Protein AF-A0A1G3RQZ7-F1 (afdb_monomer_lite)

Sequence (337 aa):
MSREYHEQSTPARRKIHATDDFSECLPLSSPGLCQACLFYDQDQDYTEAMISDYLFCDWDEAPALMDFERPYLEAIQRCAVLHEAITGYGPDGANNPKTWPLALELFATVPAIINVTLNYHICIGLGMPLHPTEYFEVAPGSLPLHAYPPEMTENAFSLYKMAIELAVSAYAMKPDFPSRARKFTATLPSSLGAFIYTSKADKYTWRGSEPAKVKSLADSVLRRGRPEIAVGLAHGSIMAGLLLACMMDCRLWFLRFSMFKRKDVRPVITPMDETMLRSFGQGEGILVFDEDSASGTTLSLMAETIGAIAPKARTGSVIRHASSCFKPDHVGRIWWD

Foldseek 3Di:
DDDDDDDDDDDDDDDDDDDDDDDDDDDDDDDDDPPPPDDPDDDPCPVFDFLLLQADDDLQFFDPLLFDKDFLLVLLLLLLVLLCVQCVVPPCSSVDPVNHVSSSNNLSSLLSLQPLLLQQLLCQLQQHDDDQEDRAFDDPPDHRPHNDDPVSNVLSVVLNQLSLVLSLCSRSSPPCSSVSSVVSSVSDDPSSRRRMDGGDGDSLLSNLLNLQLLLLQLVLVVVVNQAQEEEEEPDSCSSSQSSNCSNSVHHYHYWYDDCPPRVHPATRAGPVNLVVLCVCPLALRYEYEYSEQEQVVRQVRHLVVSCVSRVNHFYEYSEYEPNHPDDGSTYSDYDDD

pLDDT: mean 85.06, std 21.92, range [27.88, 98.81]

Structure (mmCIF, N/CA/C/O backbone):
data_AF-A0A1G3RQZ7-F1
#
_entry.id   AF-A0A1G3RQZ7-F1
#
loop_
_atom_site.group_PDB
_atom_site.id
_atom_site.type_symbol
_atom_site.label_atom_id
_atom_site.label_alt_id
_atom_site.label_comp_id
_atom_site.label_asym_id
_atom_site.label_entity_id
_atom_site.label_seq_id
_atom_site.pdbx_PDB_ins_code
_atom_site.Cartn_x
_atom_site.Cartn_y
_atom_site.Cartn_z
_atom_site.occupancy
_atom_site.B_iso_or_equiv
_atom_site.auth_seq_id
_atom_site.auth_comp_id
_atom_site.auth_asym_id
_atom_site.auth_atom_id
_atom_site.pdbx_PDB_model_num
ATOM 1 N N . MET A 1 1 ? -18.485 -10.460 -65.866 1.00 39.03 1 MET A N 1
ATOM 2 C CA . MET A 1 1 ? -17.470 -11.530 -65.755 1.00 39.03 1 MET A CA 1
ATOM 3 C C . MET A 1 1 ? -17.079 -11.580 -64.282 1.00 39.03 1 MET A C 1
ATOM 5 O O . MET A 1 1 ? -16.472 -10.630 -63.822 1.00 39.03 1 MET A O 1
ATOM 9 N N . SER A 1 2 ? -17.829 -12.326 -63.462 1.00 32.06 2 SER A N 1
ATOM 10 C CA . SER A 1 2 ? -17.538 -13.717 -63.028 1.00 32.06 2 SER A CA 1
ATOM 11 C C . SER A 1 2 ? -16.421 -13.731 -61.966 1.00 32.06 2 SER A C 1
ATOM 13 O O . SER A 1 2 ? -15.302 -13.394 -62.323 1.00 32.06 2 SER A O 1
ATOM 15 N N . ARG A 1 3 ? -16.784 -13.789 -60.663 1.00 34.06 3 ARG A N 1
ATOM 16 C CA . ARG A 1 3 ? -16.572 -14.897 -59.672 1.00 34.06 3 ARG A CA 1
ATOM 17 C C . ARG A 1 3 ? -15.077 -15.207 -59.438 1.00 34.06 3 ARG A C 1
ATOM 19 O O . ARG A 1 3 ? -14.359 -15.331 -60.410 1.00 34.06 3 ARG A O 1
ATOM 26 N N . GLU A 1 4 ? -14.529 -15.247 -58.219 1.00 36.56 4 GLU A N 1
ATOM 27 C CA . GLU A 1 4 ? -14.726 -16.183 -57.077 1.00 36.56 4 GLU A CA 1
ATOM 28 C C . GLU A 1 4 ? -14.152 -15.511 -55.791 1.00 36.56 4 GLU A C 1
ATOM 30 O O . GLU A 1 4 ? -13.207 -14.738 -55.900 1.00 36.56 4 GLU A O 1
ATOM 35 N N . TYR A 1 5 ? -14.752 -15.508 -54.588 1.00 33.97 5 TYR A N 1
ATOM 36 C CA . TYR A 1 5 ? -14.977 -16.557 -53.565 1.00 33.97 5 TYR A CA 1
ATOM 37 C C . TYR A 1 5 ? -13.748 -17.389 -53.128 1.00 33.97 5 TYR A C 1
ATOM 39 O O . TYR A 1 5 ? -13.357 -18.308 -53.828 1.00 33.97 5 TYR A O 1
ATOM 47 N N . HIS A 1 6 ? -13.241 -17.121 -51.914 1.00 36.12 6 HIS A N 1
ATOM 48 C CA . HIS A 1 6 ? -12.749 -18.109 -50.929 1.00 36.12 6 HIS A CA 1
ATOM 49 C C . HIS A 1 6 ? -12.664 -17.413 -49.554 1.00 36.12 6 HIS A C 1
ATOM 51 O O . HIS A 1 6 ? -11.990 -16.398 -49.419 1.00 36.12 6 HIS A O 1
ATOM 57 N N . GLU A 1 7 ? -13.586 -17.649 -48.620 1.00 33.75 7 GLU A N 1
ATOM 58 C CA . GLU A 1 7 ? -13.732 -18.763 -47.658 1.00 33.75 7 GLU A CA 1
ATOM 59 C C . GLU A 1 7 ? -12.754 -18.757 -46.471 1.00 33.75 7 GLU A C 1
ATOM 61 O O . GLU A 1 7 ? -11.536 -18.709 -46.601 1.00 33.75 7 GLU A O 1
ATOM 66 N N . GLN A 1 8 ? -13.383 -18.770 -45.294 1.00 33.97 8 GLN A N 1
ATOM 67 C CA . GLN A 1 8 ? -12.847 -18.689 -43.943 1.00 33.97 8 GLN A CA 1
ATOM 68 C C . GLN A 1 8 ? -12.343 -20.061 -43.471 1.00 33.97 8 GLN A C 1
ATOM 70 O O . GLN A 1 8 ? -12.951 -21.080 -43.787 1.00 33.97 8 GLN A O 1
ATOM 75 N N . SER A 1 9 ? -11.329 -20.092 -42.601 1.00 32.78 9 SER A N 1
ATOM 76 C CA . SER A 1 9 ? -11.016 -21.277 -41.792 1.00 32.78 9 SER A CA 1
ATOM 77 C C . SER A 1 9 ? -10.811 -20.900 -40.324 1.00 32.78 9 SER A C 1
ATOM 79 O O . SER A 1 9 ? -9.832 -20.252 -39.956 1.00 32.78 9 SER A O 1
ATOM 81 N N . THR A 1 10 ? -11.759 -21.316 -39.488 1.00 33.19 10 THR A N 1
ATOM 82 C CA . THR A 1 10 ? -11.724 -21.281 -38.019 1.00 33.19 10 THR A CA 1
ATOM 83 C C . THR A 1 10 ? -10.984 -22.523 -37.493 1.00 33.19 10 THR A C 1
ATOM 85 O O . THR A 1 10 ? -11.215 -23.607 -38.033 1.00 33.19 10 THR A O 1
ATOM 88 N N . PRO A 1 11 ? -10.155 -22.456 -36.431 1.00 34.25 11 PRO A N 1
ATOM 89 C CA . PRO A 1 11 ? -9.569 -23.657 -35.844 1.00 34.25 11 PRO A CA 1
ATOM 90 C C . PRO A 1 11 ? -10.552 -24.357 -34.895 1.00 34.25 11 PRO A C 1
ATOM 92 O O . PRO A 1 11 ? -11.195 -23.738 -34.046 1.00 34.25 11 PRO A O 1
ATOM 95 N N . ALA A 1 12 ? -10.646 -25.675 -35.055 1.00 33.09 12 ALA A N 1
ATOM 96 C CA . ALA A 1 12 ? -11.549 -26.571 -34.351 1.00 33.09 12 ALA A CA 1
ATOM 97 C C . ALA A 1 12 ? -11.188 -26.774 -32.865 1.00 33.09 12 ALA A C 1
ATOM 99 O O . ALA A 1 12 ? -10.040 -27.038 -32.508 1.00 33.09 12 ALA A O 1
ATOM 100 N N . ARG A 1 13 ? -12.220 -26.749 -32.009 1.00 32.41 13 ARG A N 1
ATOM 101 C CA . ARG A 1 13 ? -12.192 -27.228 -30.618 1.00 32.41 13 ARG A CA 1
ATOM 102 C C . ARG A 1 13 ? -11.997 -28.750 -30.589 1.00 32.41 13 ARG A C 1
ATOM 104 O O . ARG A 1 13 ? -12.845 -29.485 -31.095 1.00 32.41 13 ARG A O 1
ATOM 111 N N . ARG A 1 14 ? -10.930 -29.230 -29.942 1.00 31.14 14 ARG A N 1
ATOM 112 C CA . ARG A 1 14 ? -10.774 -30.647 -29.574 1.00 31.14 14 ARG A CA 1
ATOM 113 C C . ARG A 1 14 ? -11.704 -30.987 -28.406 1.00 31.14 14 ARG A C 1
ATOM 115 O O . ARG A 1 14 ? -11.616 -30.380 -27.344 1.00 31.14 14 ARG A O 1
ATOM 122 N N . LYS A 1 15 ? -12.579 -31.971 -28.619 1.00 31.70 15 LYS A N 1
ATOM 123 C CA . LYS A 1 15 ? -13.295 -32.703 -27.567 1.00 31.70 15 LYS A CA 1
ATOM 124 C C . LYS A 1 15 ? -12.345 -33.763 -27.004 1.00 31.70 15 LYS A C 1
ATOM 126 O O . LYS A 1 15 ? -11.838 -34.573 -27.775 1.00 31.70 15 LYS A O 1
ATOM 131 N N . ILE A 1 16 ? -12.115 -33.755 -25.695 1.00 33.59 16 ILE A N 1
ATOM 132 C CA . ILE A 1 16 ? -11.466 -34.861 -24.985 1.00 33.59 16 ILE A CA 1
ATOM 133 C C . ILE A 1 16 ? -12.591 -35.736 -24.431 1.00 33.59 16 ILE A C 1
ATOM 135 O O . ILE A 1 16 ? -13.464 -35.252 -23.712 1.00 33.59 16 ILE A O 1
ATOM 139 N N . HIS A 1 17 ? -12.603 -36.998 -24.851 1.00 30.48 17 HIS A N 1
ATOM 140 C CA . HIS A 1 17 ? -13.493 -38.027 -24.332 1.00 30.48 17 HIS A CA 1
ATOM 141 C C . HIS A 1 17 ? -12.949 -38.539 -22.998 1.00 30.48 17 HIS A C 1
ATOM 143 O O . HIS A 1 17 ? -11.783 -38.915 -22.912 1.00 30.48 17 HIS A O 1
ATOM 149 N N . ALA A 1 18 ? -13.813 -38.556 -21.985 1.00 33.03 18 ALA A N 1
ATOM 150 C CA . ALA A 1 18 ? -13.635 -39.348 -20.781 1.00 33.03 18 ALA A CA 1
ATOM 151 C C . ALA A 1 18 ? -13.885 -40.823 -21.123 1.00 33.03 18 ALA A C 1
ATOM 153 O O . ALA A 1 18 ? -14.897 -41.150 -21.747 1.00 33.03 18 ALA A O 1
ATOM 154 N N . THR A 1 19 ? -12.973 -41.693 -20.709 1.00 33.31 19 THR A N 1
ATOM 155 C CA . THR A 1 19 ? -13.215 -43.131 -20.597 1.00 33.31 19 THR A CA 1
ATOM 156 C C . THR A 1 19 ? -12.774 -43.553 -19.208 1.00 33.31 19 THR A C 1
ATOM 158 O O . THR A 1 19 ? -11.581 -43.534 -18.903 1.00 33.31 19 THR A O 1
ATOM 161 N N . ASP A 1 20 ? -13.767 -43.875 -18.385 1.00 31.30 20 ASP A N 1
ATOM 162 C CA . ASP A 1 20 ? -13.623 -44.691 -17.190 1.00 31.30 20 ASP A CA 1
ATOM 163 C C . ASP A 1 20 ? -13.196 -46.103 -17.606 1.00 31.30 20 ASP A C 1
ATOM 165 O O . ASP A 1 20 ? -13.777 -46.667 -18.533 1.00 31.30 20 ASP A O 1
ATOM 169 N N . ASP A 1 21 ? -12.230 -46.681 -16.896 1.00 32.78 21 ASP A N 1
ATOM 170 C CA . ASP A 1 21 ? -12.127 -48.133 -16.772 1.00 32.78 21 ASP A CA 1
ATOM 171 C C . ASP A 1 21 ? -11.639 -48.480 -15.359 1.00 32.78 21 ASP A C 1
ATOM 173 O O . ASP A 1 21 ? -10.557 -48.085 -14.918 1.00 32.78 21 ASP A O 1
ATOM 177 N N . PHE A 1 22 ? -12.513 -49.167 -14.627 1.00 34.88 22 PHE A N 1
ATOM 178 C CA . PHE A 1 22 ? -12.372 -49.620 -13.247 1.00 34.88 22 PHE A CA 1
ATOM 179 C C . PHE A 1 22 ? -12.333 -51.153 -13.266 1.00 34.88 22 PHE A C 1
ATOM 181 O O . PHE A 1 22 ? -13.374 -51.773 -13.462 1.00 34.88 22 PHE A O 1
ATOM 188 N N . SER A 1 23 ? -11.164 -51.755 -13.035 1.00 30.81 23 SER A N 1
ATOM 189 C CA . SER A 1 23 ? -10.934 -53.153 -12.596 1.00 30.81 23 SER A CA 1
ATOM 190 C C . SER A 1 23 ? -9.411 -53.390 -12.664 1.00 30.81 23 SER A C 1
ATOM 192 O O . SER A 1 23 ? -8.813 -53.001 -13.655 1.00 30.81 23 SER A O 1
ATOM 194 N N . GLU A 1 24 ? -8.658 -53.930 -11.703 1.00 33.38 24 GLU A N 1
ATOM 195 C CA . GLU A 1 24 ? -8.886 -55.035 -10.771 1.00 33.38 24 GLU A CA 1
ATOM 196 C C . GLU A 1 24 ? -7.993 -54.903 -9.512 1.00 33.38 24 GLU A C 1
ATOM 198 O O . GLU A 1 24 ? -7.008 -54.167 -9.471 1.00 33.38 24 GLU A O 1
ATOM 203 N N . CYS A 1 25 ? -8.375 -55.646 -8.473 1.00 30.34 25 CYS A N 1
ATOM 204 C CA . CYS A 1 25 ? -7.803 -55.729 -7.129 1.00 30.34 25 CYS A CA 1
ATOM 205 C C . CYS A 1 25 ? -6.387 -56.339 -7.049 1.00 30.34 25 CYS A C 1
ATOM 207 O O . CYS A 1 25 ? -6.046 -57.188 -7.860 1.00 30.34 25 CYS A O 1
ATOM 209 N N . LEU A 1 26 ? -5.643 -56.049 -5.967 1.00 31.72 26 LEU A N 1
ATOM 210 C CA . LEU A 1 26 ? -5.236 -57.032 -4.935 1.00 31.72 26 LEU A CA 1
ATOM 211 C C . LEU A 1 26 ? -4.602 -56.324 -3.703 1.00 31.72 26 LEU A C 1
ATOM 213 O O . LEU A 1 26 ? -4.039 -55.240 -3.853 1.00 31.72 26 LEU A O 1
ATOM 217 N N . PRO A 1 27 ? -4.691 -56.899 -2.481 1.00 42.44 27 PRO A N 1
ATOM 218 C CA . PRO A 1 27 ? -4.338 -56.230 -1.228 1.00 42.44 27 PRO A CA 1
ATOM 219 C C . PRO A 1 27 ? -2.980 -56.687 -0.672 1.00 42.44 27 PRO A C 1
ATOM 221 O O . PRO A 1 27 ? -2.691 -57.881 -0.654 1.00 42.44 27 PRO A O 1
ATOM 224 N N . LEU A 1 28 ? -2.190 -55.769 -0.104 1.00 33.06 28 LEU A N 1
ATOM 225 C CA . LEU A 1 28 ? -1.103 -56.125 0.812 1.00 33.06 28 LEU A CA 1
ATOM 226 C C . LEU A 1 28 ? -1.036 -55.169 2.007 1.00 33.06 28 LEU A C 1
ATOM 228 O O . LEU A 1 28 ? -0.941 -53.952 1.897 1.00 33.06 28 LEU A O 1
ATOM 232 N N . SER A 1 29 ? -1.110 -55.804 3.165 1.00 34.19 29 SER A N 1
ATOM 233 C CA . SER A 1 29 ? -1.020 -55.311 4.530 1.00 34.19 29 SER A CA 1
ATOM 234 C C . SER A 1 29 ? 0.397 -54.884 4.930 1.00 34.19 29 SER A C 1
ATOM 236 O O . SER A 1 29 ? 1.309 -55.705 4.833 1.00 34.19 29 SER A O 1
ATOM 238 N N . SER A 1 30 ? 0.565 -53.677 5.489 1.00 31.91 30 SER A N 1
ATOM 239 C CA . SER A 1 30 ? 1.260 -53.396 6.771 1.00 31.91 30 SER A CA 1
ATOM 240 C C . SER A 1 30 ? 1.376 -51.882 7.050 1.00 31.91 30 SER A C 1
ATOM 242 O O . SER A 1 30 ? 1.366 -51.094 6.106 1.00 31.91 30 SER A O 1
ATOM 244 N N . PRO A 1 31 ? 1.448 -51.455 8.329 1.00 40.38 31 PRO A N 1
ATOM 245 C CA . PRO A 1 31 ? 1.209 -50.077 8.748 1.00 40.38 31 PRO A CA 1
ATOM 246 C C . PRO A 1 31 ? 2.502 -49.275 8.948 1.00 40.38 31 PRO A C 1
ATOM 248 O O . PRO A 1 31 ? 3.487 -49.785 9.474 1.00 40.38 31 PRO A O 1
ATOM 251 N N . GLY A 1 32 ? 2.441 -47.979 8.641 1.00 35.69 32 GLY A N 1
ATOM 252 C CA . GLY A 1 32 ? 3.412 -46.998 9.126 1.00 35.69 32 GLY A CA 1
ATOM 253 C C . GLY A 1 32 ? 4.294 -46.400 8.040 1.00 35.69 32 GLY A C 1
ATOM 254 O O . GLY A 1 32 ? 5.391 -46.880 7.799 1.00 35.69 32 GLY A O 1
ATOM 255 N N . LEU A 1 33 ? 3.812 -45.308 7.447 1.00 29.42 33 LEU A N 1
ATOM 256 C CA . LEU A 1 33 ? 4.579 -44.118 7.068 1.00 29.42 33 LEU A CA 1
ATOM 257 C C . LEU A 1 33 ? 3.566 -43.103 6.530 1.00 29.42 33 LEU A C 1
ATOM 259 O O . LEU A 1 33 ? 2.896 -43.336 5.529 1.00 29.42 33 LEU A O 1
ATOM 263 N N . CYS A 1 34 ? 3.389 -42.006 7.266 1.00 27.88 34 CYS A N 1
ATOM 264 C CA . CYS A 1 34 ? 2.508 -40.910 6.889 1.00 27.88 34 CYS A CA 1
ATOM 265 C C . CYS A 1 34 ? 3.091 -40.230 5.644 1.00 27.88 34 CYS A C 1
ATOM 267 O O . CYS A 1 34 ? 3.983 -39.390 5.736 1.00 27.88 34 CYS A O 1
ATOM 269 N N . GLN A 1 35 ? 2.607 -40.637 4.476 1.00 28.64 35 GLN A N 1
ATOM 270 C CA . GLN A 1 35 ? 2.949 -40.084 3.171 1.00 28.64 35 GLN A CA 1
ATOM 271 C C . GLN A 1 35 ? 2.135 -38.798 2.928 1.00 28.64 35 GLN A C 1
ATOM 273 O O . GLN A 1 35 ? 1.376 -38.689 1.975 1.00 28.64 35 GLN A O 1
ATOM 278 N N . ALA A 1 36 ? 2.253 -37.841 3.857 1.00 29.88 36 ALA A N 1
ATOM 279 C CA . ALA A 1 36 ? 1.639 -36.508 3.789 1.00 29.88 36 ALA A CA 1
ATOM 280 C C . ALA A 1 36 ? 2.661 -35.402 3.455 1.00 29.88 36 ALA A C 1
ATOM 282 O O . ALA A 1 36 ? 2.389 -34.216 3.619 1.00 29.88 36 ALA A O 1
ATOM 283 N N . CYS A 1 37 ? 3.836 -35.789 2.965 1.00 30.97 37 CYS A N 1
ATOM 284 C CA . CYS A 1 37 ? 4.807 -34.899 2.349 1.00 30.97 37 CYS A CA 1
ATOM 285 C C . CYS A 1 37 ? 5.069 -35.445 0.949 1.00 30.97 37 CYS A C 1
ATOM 287 O O . CYS A 1 37 ? 5.317 -36.642 0.832 1.00 30.97 37 CYS A O 1
ATOM 289 N N . LEU A 1 38 ? 5.073 -34.563 -0.056 1.00 29.11 38 LEU A N 1
ATOM 290 C CA . LEU A 1 38 ? 5.156 -34.826 -1.504 1.00 29.11 38 LEU A CA 1
ATOM 291 C C . LEU A 1 38 ? 3.777 -34.948 -2.159 1.00 29.11 38 LEU A C 1
ATOM 293 O O . LEU A 1 38 ? 3.287 -36.048 -2.332 1.00 29.11 38 LEU A O 1
ATOM 297 N N . PHE A 1 39 ? 3.159 -33.796 -2.439 1.00 29.75 39 PHE A N 1
ATOM 298 C CA . PHE A 1 39 ? 2.352 -33.443 -3.624 1.00 29.75 39 PHE A CA 1
ATOM 299 C C . PHE A 1 39 ? 1.673 -32.097 -3.316 1.00 29.75 39 PHE A C 1
ATOM 301 O O . PHE A 1 39 ? 0.503 -32.022 -2.961 1.00 29.75 39 PHE A O 1
ATOM 308 N N . TYR A 1 40 ? 2.454 -31.021 -3.386 1.00 29.55 40 TYR A N 1
ATOM 309 C CA . TYR A 1 40 ? 1.930 -29.688 -3.683 1.00 29.55 40 TYR A CA 1
ATOM 310 C C . TYR A 1 40 ? 2.674 -29.252 -4.939 1.00 29.55 40 TYR A C 1
ATOM 312 O O . TYR A 1 40 ? 3.631 -28.483 -4.885 1.00 29.55 40 TYR A O 1
ATOM 320 N N . ASP A 1 41 ? 2.312 -29.910 -6.037 1.00 33.84 41 ASP A N 1
ATOM 321 C CA . ASP A 1 41 ? 2.660 -29.448 -7.368 1.00 33.84 41 ASP A CA 1
ATOM 322 C C . ASP A 1 41 ? 1.571 -28.483 -7.848 1.00 33.84 41 ASP A C 1
ATOM 324 O O . ASP A 1 41 ? 0.458 -28.449 -7.317 1.00 33.84 41 ASP A O 1
ATOM 328 N N . GLN A 1 42 ? 2.008 -27.643 -8.764 1.00 44.41 42 GLN A N 1
ATOM 329 C CA . GLN A 1 42 ? 1.519 -26.345 -9.188 1.00 44.41 42 GLN A CA 1
ATOM 330 C C . GLN A 1 42 ? 0.092 -26.347 -9.766 1.00 44.41 42 GLN A C 1
ATOM 332 O O . GLN A 1 42 ? -0.473 -27.397 -10.045 1.00 44.41 42 GLN A O 1
ATOM 337 N N . ASP A 1 43 ? -0.452 -25.130 -9.911 1.00 36.34 43 ASP A N 1
ATOM 338 C CA . ASP A 1 43 ? -1.619 -24.740 -10.732 1.00 36.34 43 ASP A CA 1
ATOM 339 C C . ASP A 1 43 ? -2.783 -24.127 -9.939 1.00 36.34 43 ASP A C 1
ATOM 341 O O . ASP A 1 43 ? -3.921 -24.595 -9.920 1.00 36.34 43 ASP A O 1
ATOM 345 N N . GLN A 1 44 ? -2.517 -22.971 -9.329 1.00 40.03 44 GLN A N 1
ATOM 346 C CA . GLN A 1 44 ? -3.434 -21.862 -9.573 1.00 40.03 44 GLN A CA 1
ATOM 347 C C . GLN A 1 44 ? -2.812 -21.033 -10.688 1.00 40.03 44 GLN A C 1
ATOM 349 O O . GLN A 1 44 ? -1.862 -20.290 -10.450 1.00 40.03 44 GLN A O 1
ATOM 354 N N . ASP A 1 45 ? -3.328 -21.228 -11.899 1.00 35.91 45 ASP A N 1
ATOM 355 C CA . ASP A 1 45 ? -3.053 -20.416 -13.078 1.00 35.91 45 ASP A CA 1
ATOM 356 C C . ASP A 1 45 ? -3.414 -18.947 -12.785 1.00 35.91 45 ASP A C 1
ATOM 358 O O . ASP A 1 45 ? -4.522 -18.481 -13.059 1.00 35.91 45 ASP A O 1
ATOM 362 N N . TYR A 1 46 ? -2.476 -18.186 -12.222 1.00 47.16 46 TYR A N 1
ATOM 363 C CA . TYR A 1 46 ? -2.467 -16.738 -12.3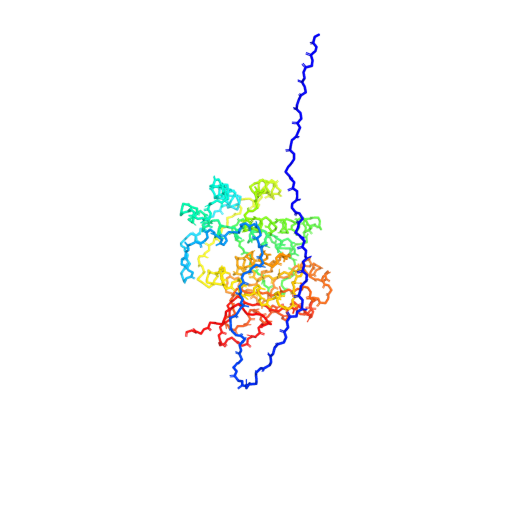95 1.00 47.16 46 TYR A CA 1
ATOM 364 C C . TYR A 1 46 ? -2.047 -16.506 -13.848 1.00 47.16 46 TYR A C 1
ATOM 366 O O . TYR A 1 46 ? -0.871 -16.358 -14.153 1.00 47.16 46 TYR A O 1
ATOM 374 N N . THR A 1 47 ? -2.999 -16.561 -14.784 1.00 50.16 47 THR A N 1
ATOM 375 C CA . THR A 1 47 ? -2.718 -16.479 -16.233 1.00 50.16 47 THR A CA 1
ATOM 376 C C . THR A 1 47 ? -2.176 -15.120 -16.689 1.00 50.16 47 THR A C 1
ATOM 378 O O . THR A 1 47 ? -1.929 -14.922 -17.876 1.00 50.16 47 THR A O 1
ATOM 381 N N . GLU A 1 48 ? -2.019 -14.159 -15.781 1.00 67.62 48 GLU A N 1
ATOM 382 C CA . GLU A 1 48 ? -1.496 -12.833 -16.077 1.00 67.62 48 GLU A CA 1
ATOM 383 C C . GLU A 1 48 ? -0.210 -12.590 -15.291 1.00 67.62 48 GLU A C 1
ATOM 385 O O . GLU A 1 48 ? -0.169 -12.788 -14.078 1.00 67.62 48 GLU A O 1
ATOM 390 N N . ALA A 1 49 ? 0.829 -12.145 -16.002 1.00 79.19 49 ALA A N 1
ATOM 391 C CA . ALA A 1 49 ? 2.105 -11.791 -15.401 1.00 79.19 49 ALA A CA 1
ATOM 392 C C . ALA A 1 49 ? 1.915 -10.704 -14.333 1.00 79.19 49 ALA A C 1
ATOM 394 O O . ALA A 1 49 ? 1.203 -9.724 -14.547 1.00 79.19 49 ALA A O 1
ATOM 395 N N . MET A 1 50 ? 2.596 -10.849 -13.204 1.00 92.88 50 MET A N 1
ATOM 396 C CA . MET A 1 50 ? 2.620 -9.878 -12.116 1.00 92.88 50 MET A CA 1
ATOM 397 C C . MET A 1 50 ? 4.006 -9.257 -11.990 1.00 92.88 50 MET A C 1
ATOM 399 O O . MET A 1 50 ? 5.000 -9.815 -12.446 1.00 92.88 50 MET A O 1
ATOM 403 N N . ILE A 1 51 ? 4.110 -8.112 -11.311 1.00 95.88 51 ILE A N 1
ATOM 404 C CA . ILE A 1 51 ? 5.397 -7.446 -11.082 1.00 95.88 51 ILE A CA 1
ATOM 405 C C . ILE A 1 51 ? 6.406 -8.378 -10.398 1.00 95.88 51 ILE A C 1
ATOM 407 O O . ILE A 1 51 ? 7.593 -8.296 -10.694 1.00 95.88 51 ILE A O 1
ATOM 411 N N . SER A 1 52 ? 5.940 -9.307 -9.552 1.00 95.06 52 SER A N 1
ATOM 412 C CA . SER A 1 52 ? 6.774 -10.318 -8.891 1.00 95.06 52 SER A CA 1
ATOM 413 C C . SER A 1 52 ? 7.579 -11.179 -9.859 1.00 95.06 52 SER A C 1
ATOM 415 O O . SER A 1 52 ? 8.682 -11.582 -9.506 1.00 95.06 52 SER A O 1
ATOM 417 N N . ASP A 1 53 ? 7.079 -11.405 -11.074 1.00 94.50 53 ASP A N 1
ATOM 418 C CA . ASP A 1 53 ? 7.751 -12.225 -12.090 1.00 94.50 53 ASP A CA 1
ATOM 419 C C . ASP A 1 53 ? 8.963 -11.504 -12.701 1.00 94.50 53 ASP A C 1
ATOM 421 O O . ASP A 1 53 ? 9.819 -12.124 -13.326 1.00 94.50 53 ASP A O 1
ATOM 425 N N . TYR A 1 54 ? 9.055 -10.186 -12.502 1.00 95.75 54 TYR A N 1
ATOM 426 C CA . TYR A 1 54 ? 10.128 -9.329 -13.003 1.00 95.75 54 TYR A CA 1
ATOM 427 C C . TYR A 1 54 ? 11.118 -8.916 -11.899 1.00 95.75 54 TYR A C 1
ATOM 429 O O . TYR A 1 54 ? 12.089 -8.210 -12.183 1.00 95.75 54 TYR A O 1
ATOM 437 N N . LEU A 1 55 ? 10.881 -9.305 -10.640 1.00 95.38 55 LEU A N 1
ATOM 438 C CA . LEU A 1 55 ? 11.695 -8.888 -9.497 1.00 95.38 55 LEU A CA 1
ATOM 439 C C . LEU A 1 55 ? 12.821 -9.883 -9.216 1.00 95.38 55 LEU A C 1
ATOM 441 O O . LEU A 1 55 ? 12.611 -10.958 -8.660 1.00 95.38 55 LEU A O 1
ATOM 445 N N . PHE A 1 56 ? 14.042 -9.458 -9.529 1.00 92.56 56 PHE A N 1
ATOM 446 C CA . PHE A 1 56 ? 15.274 -10.183 -9.231 1.00 92.56 56 PHE A CA 1
ATOM 447 C C . PHE A 1 56 ? 16.196 -9.269 -8.424 1.00 92.56 56 PHE A C 1
ATOM 449 O O . PHE A 1 56 ? 16.952 -8.467 -8.976 1.00 92.56 56 PHE A O 1
ATOM 456 N N . CYS A 1 57 ? 16.085 -9.345 -7.101 1.00 93.38 57 CYS A N 1
ATOM 457 C CA . CYS A 1 57 ? 16.789 -8.471 -6.169 1.00 93.38 57 CYS A CA 1
ATOM 458 C C . CYS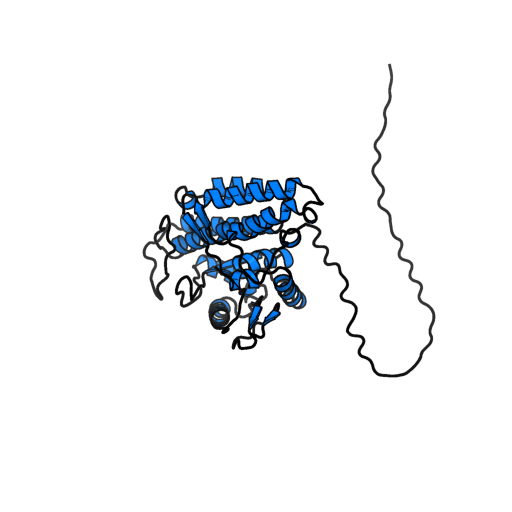 A 1 57 ? 17.042 -9.163 -4.827 1.00 93.38 57 CYS A C 1
ATOM 460 O O . CYS A 1 57 ? 16.421 -10.177 -4.507 1.00 93.38 57 CYS A O 1
ATOM 462 N N . ASP A 1 58 ? 17.947 -8.582 -4.043 1.00 93.62 58 ASP A N 1
ATOM 463 C CA . ASP A 1 58 ? 18.125 -8.938 -2.640 1.00 93.62 58 ASP A CA 1
ATOM 464 C C . ASP A 1 58 ? 16.973 -8.361 -1.801 1.00 93.62 58 ASP A C 1
ATOM 466 O O . ASP A 1 58 ? 16.619 -7.188 -1.935 1.00 93.62 58 ASP A O 1
ATOM 470 N N . TRP A 1 59 ? 16.386 -9.196 -0.946 1.00 95.75 59 TRP A N 1
ATOM 471 C CA . TRP A 1 59 ? 15.299 -8.829 -0.038 1.00 95.75 59 TRP A CA 1
ATOM 472 C C . TRP A 1 59 ? 15.788 -8.532 1.381 1.00 95.75 59 TRP A C 1
ATOM 474 O O . TRP A 1 59 ? 14.995 -8.087 2.210 1.00 95.75 59 TRP A O 1
ATOM 484 N N . ASP A 1 60 ? 17.075 -8.744 1.675 1.00 92.50 60 ASP A N 1
ATOM 485 C CA . ASP A 1 60 ? 17.638 -8.502 2.999 1.00 92.50 60 ASP A CA 1
ATOM 486 C C . ASP A 1 60 ? 17.954 -7.028 3.258 1.00 92.50 60 ASP A C 1
ATOM 488 O O . ASP A 1 60 ? 17.757 -6.581 4.394 1.00 92.50 60 ASP A O 1
ATOM 492 N N . GLU A 1 61 ? 18.379 -6.270 2.246 1.00 94.19 61 GLU A N 1
ATOM 493 C CA . GLU A 1 61 ? 18.640 -4.831 2.342 1.00 94.19 61 GLU A CA 1
ATOM 494 C C . GLU A 1 61 ? 17.753 -4.028 1.388 1.00 94.19 61 GLU A C 1
ATOM 496 O O . GLU A 1 61 ? 17.605 -4.362 0.212 1.00 94.19 61 GLU A O 1
ATOM 501 N N . ALA A 1 62 ? 17.173 -2.938 1.897 1.00 95.00 62 ALA A N 1
ATOM 502 C CA . ALA A 1 62 ? 16.359 -2.038 1.089 1.00 95.00 62 ALA A CA 1
ATOM 503 C C . ALA A 1 62 ? 17.229 -1.339 0.025 1.00 95.00 62 ALA A C 1
ATOM 505 O O . ALA A 1 62 ? 18.272 -0.771 0.368 1.00 95.00 62 ALA A O 1
ATOM 506 N N . PRO A 1 63 ? 16.828 -1.336 -1.259 1.00 95.62 63 PRO A N 1
ATOM 507 C CA . PRO A 1 63 ? 17.621 -0.722 -2.311 1.00 95.62 63 PRO A CA 1
ATOM 508 C C . PRO A 1 63 ? 17.543 0.809 -2.229 1.00 95.62 63 PRO A C 1
ATOM 510 O O . PRO A 1 63 ? 16.504 1.379 -1.894 1.00 95.62 63 PRO A O 1
ATOM 513 N N . ALA A 1 64 ? 18.622 1.490 -2.626 1.00 95.06 64 ALA A N 1
ATOM 514 C CA . ALA A 1 64 ? 18.726 2.954 -2.563 1.00 95.06 64 ALA A CA 1
ATOM 515 C C . ALA A 1 64 ? 17.625 3.695 -3.345 1.00 95.06 64 ALA A C 1
ATOM 517 O O . ALA A 1 64 ? 17.280 4.820 -3.012 1.00 95.06 64 ALA A O 1
ATOM 518 N N . LEU A 1 65 ? 17.030 3.063 -4.359 1.00 95.12 65 LEU A N 1
ATOM 519 C CA . LEU A 1 65 ? 15.902 3.623 -5.114 1.00 95.12 65 LEU A CA 1
ATOM 520 C C . LEU A 1 65 ? 14.611 3.783 -4.297 1.00 95.12 65 LEU A C 1
ATOM 522 O O . LEU A 1 65 ? 13.692 4.446 -4.766 1.00 95.12 65 LEU A O 1
ATOM 526 N N . MET A 1 66 ? 14.518 3.200 -3.093 1.00 95.50 66 MET A N 1
ATOM 527 C CA . MET A 1 66 ? 13.425 3.495 -2.160 1.00 95.50 66 MET A CA 1
ATOM 528 C C . MET A 1 66 ? 13.574 4.880 -1.521 1.00 95.50 66 MET A C 1
ATOM 530 O O . MET A 1 66 ? 12.580 5.429 -1.046 1.00 95.50 66 MET A O 1
ATOM 534 N N . ASP A 1 67 ? 14.781 5.449 -1.507 1.00 96.19 67 ASP A N 1
ATOM 535 C CA . ASP A 1 67 ? 15.041 6.818 -1.073 1.00 96.19 67 ASP A CA 1
ATOM 536 C C . ASP A 1 67 ? 14.907 7.765 -2.264 1.00 96.19 67 ASP A C 1
ATOM 538 O O . ASP A 1 67 ? 15.800 7.883 -3.104 1.00 96.19 67 ASP A O 1
ATOM 542 N N . PHE A 1 68 ? 13.788 8.480 -2.337 1.00 96.19 68 PHE A N 1
ATOM 543 C CA . PHE A 1 68 ? 13.603 9.505 -3.356 1.00 96.19 68 PHE A CA 1
ATOM 544 C C . PHE A 1 68 ? 12.644 10.590 -2.897 1.00 96.19 68 PHE A C 1
ATOM 546 O O . PHE A 1 68 ? 11.801 10.391 -2.023 1.00 96.19 68 PHE A O 1
ATOM 553 N N . GLU A 1 69 ? 12.764 11.743 -3.536 1.00 95.94 69 GLU A N 1
ATOM 554 C CA . GLU A 1 69 ? 11.847 12.857 -3.383 1.00 95.94 69 GLU A CA 1
ATOM 555 C C . GLU A 1 69 ? 11.435 13.341 -4.766 1.00 95.94 69 GLU A C 1
ATOM 557 O O . GLU A 1 69 ? 12.290 13.530 -5.635 1.00 95.94 69 GLU A O 1
ATOM 562 N N . ARG A 1 70 ? 10.129 13.490 -4.996 1.00 95.75 70 ARG A N 1
ATOM 563 C CA . ARG A 1 70 ? 9.613 13.979 -6.277 1.00 95.75 70 ARG A CA 1
ATOM 564 C C . ARG A 1 70 ? 8.188 14.523 -6.184 1.00 95.75 70 ARG A C 1
ATOM 566 O O . ARG A 1 70 ? 7.426 14.066 -5.329 1.00 95.75 70 ARG A O 1
ATOM 573 N N . PRO A 1 71 ? 7.775 15.408 -7.106 1.00 95.81 71 PRO A N 1
ATOM 574 C CA . PRO A 1 71 ? 6.373 15.773 -7.260 1.00 95.81 71 PRO A CA 1
ATOM 575 C C . PRO A 1 71 ? 5.483 14.551 -7.514 1.00 95.81 71 PRO A C 1
ATOM 577 O O . PRO A 1 71 ? 5.837 13.639 -8.266 1.00 95.81 71 PRO A O 1
ATOM 580 N N . TYR A 1 72 ? 4.302 14.542 -6.904 1.00 96.38 72 TYR A N 1
ATOM 581 C CA . TYR A 1 72 ? 3.370 13.420 -6.947 1.00 96.38 72 TYR A CA 1
ATOM 582 C C . TYR A 1 72 ? 2.955 13.060 -8.376 1.00 96.38 72 TYR A C 1
ATOM 584 O O . TYR A 1 72 ? 2.957 11.886 -8.756 1.00 96.38 72 TYR A O 1
ATOM 592 N N . LEU A 1 73 ? 2.678 14.074 -9.200 1.00 97.00 73 LEU A N 1
ATOM 593 C CA . LEU A 1 73 ? 2.360 13.883 -10.612 1.00 97.00 73 LEU A CA 1
ATOM 594 C C . LEU A 1 73 ? 3.492 13.161 -11.360 1.00 97.00 73 LEU A C 1
ATOM 596 O O . LEU A 1 73 ? 3.236 12.225 -12.120 1.00 97.00 73 LEU A O 1
ATOM 600 N N . GLU A 1 74 ? 4.742 13.550 -11.108 1.00 97.50 74 GLU A N 1
ATOM 601 C CA . GLU A 1 74 ? 5.911 12.927 -11.732 1.00 97.50 74 GLU A CA 1
ATOM 602 C C . GLU A 1 74 ? 6.119 11.484 -11.263 1.00 97.50 74 GLU A C 1
ATOM 604 O O . GLU A 1 74 ? 6.570 10.649 -12.046 1.00 97.50 74 GLU A O 1
ATOM 609 N N . ALA A 1 75 ? 5.774 11.158 -10.012 1.00 98.00 75 ALA A N 1
ATOM 610 C CA . ALA A 1 75 ? 5.824 9.783 -9.513 1.00 98.00 75 ALA A CA 1
ATOM 611 C C . ALA A 1 75 ? 4.881 8.865 -10.306 1.00 98.00 75 ALA A C 1
ATOM 613 O O . ALA A 1 75 ? 5.286 7.790 -10.754 1.00 98.00 75 ALA A O 1
ATOM 614 N N . ILE A 1 76 ? 3.642 9.312 -10.537 1.00 98.56 76 ILE A N 1
ATOM 615 C CA . ILE A 1 76 ? 2.642 8.556 -11.306 1.00 98.56 76 ILE A CA 1
ATOM 616 C C . ILE A 1 76 ? 3.082 8.414 -12.767 1.00 98.56 76 ILE A C 1
ATOM 618 O O . ILE A 1 76 ? 3.027 7.322 -13.335 1.00 98.56 76 ILE A O 1
ATOM 622 N N . GLN A 1 77 ? 3.560 9.502 -13.376 1.00 98.25 77 GLN A N 1
ATOM 623 C CA . GLN A 1 77 ? 4.059 9.485 -14.753 1.00 98.25 77 GLN A CA 1
ATOM 624 C C . GLN A 1 77 ? 5.266 8.558 -14.905 1.00 98.25 77 GLN A C 1
ATOM 626 O O . GLN A 1 77 ? 5.344 7.808 -15.878 1.00 98.25 77 GLN A O 1
ATOM 631 N N . ARG A 1 78 ? 6.179 8.542 -13.925 1.00 98.38 78 ARG A N 1
ATOM 632 C CA . ARG A 1 78 ? 7.308 7.611 -13.926 1.00 98.38 78 ARG A CA 1
ATOM 633 C C . ARG A 1 78 ? 6.843 6.163 -13.873 1.00 98.38 78 ARG A C 1
ATOM 635 O O . ARG A 1 78 ? 7.374 5.357 -14.631 1.00 98.38 78 ARG A O 1
ATOM 642 N N . CYS A 1 79 ? 5.841 5.842 -13.053 1.00 98.69 79 CYS A N 1
ATOM 643 C CA . CYS A 1 79 ? 5.271 4.495 -13.030 1.00 98.69 79 CYS A CA 1
ATOM 644 C C . CYS A 1 79 ? 4.758 4.090 -14.421 1.00 98.69 79 CYS A C 1
ATOM 646 O O . CYS A 1 79 ? 5.058 2.993 -14.882 1.00 98.69 79 CYS A O 1
ATOM 648 N N . ALA A 1 80 ? 4.038 4.978 -15.120 1.00 98.50 80 ALA A N 1
ATOM 649 C CA . ALA A 1 80 ? 3.539 4.709 -16.473 1.00 98.50 80 ALA A CA 1
ATOM 650 C C . ALA A 1 80 ? 4.674 4.447 -17.479 1.00 98.50 80 ALA A C 1
ATOM 652 O O . ALA A 1 80 ? 4.610 3.469 -18.220 1.00 98.50 80 ALA A O 1
ATOM 653 N N . VAL A 1 81 ? 5.736 5.261 -17.454 1.00 98.44 81 VAL A N 1
ATOM 654 C CA . VAL A 1 81 ? 6.918 5.085 -18.319 1.00 98.44 81 VAL A CA 1
ATOM 655 C C . VAL A 1 81 ? 7.629 3.760 -18.039 1.00 98.44 81 VAL A C 1
ATOM 657 O O . VAL A 1 81 ? 7.986 3.046 -18.972 1.00 98.44 81 VAL A O 1
ATOM 660 N N . LEU A 1 82 ? 7.832 3.417 -16.764 1.00 98.44 82 LEU A N 1
ATOM 661 C CA . LEU A 1 82 ? 8.461 2.153 -16.371 1.00 98.44 82 LEU A CA 1
ATOM 662 C C . LEU A 1 82 ? 7.620 0.958 -16.817 1.00 98.44 82 LEU A C 1
ATOM 664 O O . LEU A 1 82 ? 8.153 0.013 -17.390 1.00 98.44 82 LEU A O 1
ATOM 668 N N . HIS A 1 83 ? 6.304 1.026 -16.620 1.00 97.94 83 HIS A N 1
ATOM 669 C CA . HIS A 1 83 ? 5.385 -0.020 -17.047 1.00 97.94 83 HIS A CA 1
ATOM 670 C C . HIS A 1 83 ? 5.406 -0.225 -18.571 1.00 97.94 83 HIS A C 1
ATOM 672 O O . HIS A 1 83 ? 5.514 -1.360 -19.035 1.00 97.94 83 HIS A O 1
ATOM 678 N N . GLU A 1 84 ? 5.340 0.848 -19.368 1.00 97.19 84 GLU A N 1
ATOM 679 C CA . GLU A 1 84 ? 5.465 0.775 -20.835 1.00 97.19 84 GLU A CA 1
ATOM 680 C C . GLU A 1 84 ? 6.825 0.188 -21.251 1.00 97.19 84 GLU A C 1
ATOM 682 O O . GLU A 1 84 ? 6.887 -0.667 -22.133 1.00 97.19 84 GLU A O 1
ATOM 687 N N . ALA A 1 85 ? 7.912 0.575 -20.577 1.00 97.06 85 ALA A N 1
ATOM 688 C CA . ALA A 1 85 ? 9.246 0.055 -20.862 1.00 97.06 85 ALA A CA 1
ATOM 689 C C . ALA A 1 85 ? 9.390 -1.443 -20.540 1.00 97.06 85 ALA A C 1
ATOM 691 O O . ALA A 1 85 ? 10.043 -2.155 -21.297 1.00 97.06 85 ALA A O 1
ATOM 692 N N . ILE A 1 86 ? 8.782 -1.930 -19.453 1.00 96.38 86 ILE A N 1
ATOM 693 C CA . ILE A 1 86 ? 8.782 -3.357 -19.087 1.00 96.38 86 ILE A CA 1
ATOM 694 C C . ILE A 1 86 ? 7.942 -4.158 -20.087 1.00 96.38 86 ILE A C 1
ATOM 696 O O . ILE A 1 86 ? 8.417 -5.136 -20.662 1.00 96.38 86 ILE A O 1
ATOM 700 N N . THR A 1 87 ? 6.707 -3.718 -20.337 1.00 93.75 87 THR A N 1
ATOM 701 C CA . THR A 1 87 ? 5.760 -4.427 -21.217 1.00 93.75 87 THR A CA 1
ATOM 702 C C . THR A 1 87 ? 6.150 -4.377 -22.696 1.00 93.75 87 THR A C 1
ATOM 704 O O . THR A 1 87 ? 5.788 -5.275 -23.454 1.00 93.75 87 THR A O 1
ATOM 707 N N . GLY A 1 88 ? 6.960 -3.398 -23.112 1.00 93.38 88 GLY A N 1
ATOM 708 C CA . GLY A 1 88 ? 7.524 -3.314 -24.463 1.00 93.38 88 GLY A CA 1
ATOM 709 C C . GLY A 1 88 ? 8.422 -4.494 -24.859 1.00 93.38 88 GLY A C 1
ATOM 710 O O . GLY A 1 88 ? 8.665 -4.693 -26.047 1.00 93.38 88 GLY A O 1
ATOM 711 N N . TYR A 1 89 ? 8.879 -5.306 -23.898 1.00 92.06 89 TYR A N 1
ATOM 712 C CA . TYR A 1 89 ? 9.622 -6.543 -24.163 1.00 92.06 89 TYR A CA 1
ATOM 713 C C . TYR A 1 89 ? 8.726 -7.749 -24.496 1.00 92.06 89 TYR A C 1
ATOM 715 O O . TYR A 1 89 ? 9.246 -8.811 -24.836 1.00 92.06 89 TYR A O 1
ATOM 723 N N . GLY A 1 90 ? 7.400 -7.591 -24.450 1.00 87.88 90 GLY A N 1
ATOM 724 C CA . GLY A 1 90 ? 6.446 -8.649 -24.777 1.00 87.88 90 GLY A CA 1
ATOM 725 C C . GLY A 1 90 ? 6.341 -9.743 -23.702 1.00 87.88 90 GLY A C 1
ATOM 726 O O . GLY A 1 90 ? 6.788 -9.542 -22.572 1.00 87.88 90 GLY A O 1
ATOM 727 N N . PRO A 1 91 ? 5.741 -10.902 -24.041 1.00 83.19 91 PRO A N 1
ATOM 728 C CA . PRO A 1 91 ? 5.457 -11.982 -23.087 1.00 83.19 91 PRO A CA 1
ATOM 729 C C . PRO A 1 91 ? 6.692 -12.540 -22.365 1.00 83.19 91 PRO A C 1
ATOM 731 O O . PRO A 1 91 ? 6.598 -12.937 -21.210 1.00 83.19 91 PRO A O 1
ATOM 734 N N . ASP A 1 92 ? 7.859 -12.509 -23.012 1.00 84.50 92 ASP A N 1
ATOM 735 C CA . ASP A 1 92 ? 9.118 -13.006 -22.443 1.00 84.50 92 ASP A CA 1
ATOM 736 C C . ASP A 1 92 ? 9.862 -11.953 -21.599 1.00 84.50 92 ASP A C 1
ATOM 738 O O . ASP A 1 92 ? 10.992 -12.181 -21.159 1.00 84.50 92 ASP A O 1
ATOM 742 N N . GLY A 1 93 ? 9.254 -10.783 -21.362 1.00 86.81 93 GLY A N 1
ATOM 743 C CA . GLY A 1 93 ? 9.881 -9.662 -20.661 1.00 86.81 93 GLY A CA 1
ATOM 744 C C . GLY A 1 93 ? 10.365 -9.998 -19.246 1.00 86.81 93 GLY A C 1
ATOM 745 O O . GLY A 1 93 ? 11.396 -9.474 -18.823 1.00 86.81 93 GLY A O 1
ATOM 746 N N . ALA A 1 94 ? 9.680 -10.899 -18.536 1.00 88.81 94 ALA A N 1
ATOM 747 C CA . ALA A 1 94 ? 10.064 -11.357 -17.195 1.00 88.81 94 ALA A CA 1
ATOM 748 C C . ALA A 1 94 ? 11.432 -12.067 -17.186 1.00 88.81 94 ALA A C 1
ATOM 750 O O . ALA A 1 94 ? 12.262 -11.852 -16.301 1.00 88.81 94 ALA A O 1
ATOM 751 N N . ASN A 1 95 ? 11.720 -12.829 -18.244 1.00 89.31 95 ASN A N 1
ATOM 752 C CA . ASN A 1 95 ? 12.980 -13.555 -18.414 1.00 89.31 95 ASN A CA 1
ATOM 753 C C . ASN A 1 95 ? 14.118 -12.672 -18.953 1.00 89.31 95 ASN A C 1
ATOM 755 O O . ASN A 1 95 ? 15.223 -13.163 -19.185 1.00 89.31 95 ASN A O 1
ATOM 759 N N . ASN A 1 96 ? 13.871 -11.379 -19.185 1.00 93.19 96 ASN A N 1
ATOM 760 C CA . ASN A 1 96 ? 14.854 -10.459 -19.740 1.00 93.19 96 ASN A CA 1
ATOM 761 C C . ASN A 1 96 ? 15.521 -9.623 -18.634 1.00 93.19 96 ASN A C 1
ATOM 763 O O . ASN A 1 96 ? 14.879 -8.726 -18.094 1.00 93.19 96 ASN A O 1
ATOM 767 N N . PRO A 1 97 ? 16.832 -9.782 -18.370 1.00 94.94 97 PRO A N 1
ATOM 768 C CA . PRO A 1 97 ? 17.522 -9.035 -17.314 1.00 94.94 97 PRO A CA 1
ATOM 769 C C . PRO A 1 97 ? 17.466 -7.506 -17.426 1.00 94.94 97 PRO A C 1
ATOM 771 O O . PRO A 1 97 ? 17.707 -6.801 -16.449 1.00 94.94 97 PRO A O 1
ATOM 774 N N . LYS A 1 98 ? 17.141 -6.964 -18.608 1.00 95.88 98 LYS A N 1
ATOM 775 C CA . LYS A 1 98 ? 16.955 -5.519 -18.803 1.00 95.88 98 LYS A CA 1
ATOM 776 C C . LYS A 1 98 ? 15.681 -4.983 -18.146 1.00 95.88 98 LYS A C 1
ATOM 778 O O . LYS A 1 98 ? 15.606 -3.779 -17.910 1.00 95.88 98 LYS A O 1
ATOM 783 N N . THR A 1 99 ? 14.690 -5.831 -17.868 1.00 96.75 99 THR A N 1
ATOM 784 C CA . THR A 1 99 ? 13.440 -5.414 -17.214 1.00 96.75 99 THR A CA 1
ATOM 785 C C . THR A 1 99 ? 13.567 -5.368 -15.697 1.00 96.75 99 THR A C 1
ATOM 787 O O . THR A 1 99 ? 12.874 -4.574 -15.072 1.00 96.75 99 THR A O 1
ATOM 790 N N . TRP A 1 100 ? 14.491 -6.125 -15.101 1.00 95.94 100 TRP A N 1
ATOM 791 C CA . TRP A 1 100 ? 14.639 -6.238 -13.647 1.00 95.94 100 TRP A CA 1
ATOM 792 C C . TRP A 1 100 ? 14.863 -4.900 -12.925 1.00 95.94 100 TRP A C 1
ATOM 794 O O . TRP A 1 100 ? 14.114 -4.610 -11.992 1.00 95.94 100 TRP A O 1
ATOM 804 N N . PRO A 1 101 ? 15.809 -4.024 -13.335 1.00 97.38 101 PRO A N 1
ATOM 805 C CA . PRO A 1 101 ? 15.963 -2.723 -12.681 1.00 97.38 101 PRO A CA 1
ATOM 806 C C . PRO A 1 101 ? 14.747 -1.805 -12.889 1.00 97.38 101 PRO A C 1
ATOM 808 O O . PRO A 1 101 ? 14.423 -1.016 -12.005 1.00 97.38 101 PRO A O 1
ATOM 811 N N . LEU A 1 102 ? 14.048 -1.923 -14.025 1.00 98.12 102 LEU A N 1
ATOM 812 C CA . LEU A 1 102 ? 12.835 -1.146 -14.303 1.00 98.12 102 LEU A CA 1
ATOM 813 C C . LEU A 1 102 ? 11.678 -1.596 -13.405 1.00 98.12 102 LEU A C 1
ATOM 815 O O . LEU A 1 102 ? 10.962 -0.763 -12.853 1.00 98.12 102 LEU A O 1
ATOM 819 N N . ALA A 1 103 ? 11.515 -2.909 -13.247 1.00 98.06 103 ALA A N 1
ATOM 820 C CA . ALA A 1 103 ? 10.518 -3.514 -12.379 1.00 98.06 103 ALA A CA 1
ATOM 821 C C . ALA A 1 103 ? 10.782 -3.179 -10.913 1.00 98.06 103 ALA A C 1
ATOM 823 O O . ALA A 1 103 ? 9.853 -2.822 -10.195 1.00 98.06 103 ALA A O 1
ATOM 824 N N . LEU A 1 104 ? 12.046 -3.210 -10.490 1.00 98.00 104 LEU A N 1
ATOM 825 C CA . LEU A 1 104 ? 12.447 -2.826 -9.144 1.00 98.00 104 LEU A CA 1
ATOM 826 C C . LEU A 1 104 ? 12.120 -1.353 -8.847 1.00 98.00 104 LEU A C 1
ATOM 828 O O . LEU A 1 104 ? 11.553 -1.041 -7.799 1.00 98.00 104 LEU A O 1
ATOM 832 N N . GLU A 1 105 ? 12.416 -0.447 -9.784 1.00 98.31 105 GLU A N 1
ATOM 833 C CA . GLU A 1 105 ? 12.051 0.965 -9.646 1.00 98.31 105 GLU A CA 1
ATOM 834 C C . GLU A 1 105 ? 10.527 1.159 -9.634 1.00 98.31 105 GLU A C 1
ATOM 836 O O . GLU A 1 105 ? 10.009 1.925 -8.817 1.00 98.31 105 GLU A O 1
ATOM 841 N N . LEU A 1 106 ? 9.788 0.449 -10.495 1.00 98.62 106 LEU A N 1
ATOM 842 C CA . LEU A 1 106 ? 8.325 0.515 -10.534 1.00 98.62 106 LEU A CA 1
ATOM 843 C C . LEU A 1 106 ? 7.739 0.055 -9.198 1.00 98.62 106 LEU A C 1
ATOM 845 O O . LEU A 1 106 ? 6.932 0.764 -8.597 1.00 98.62 106 LEU A O 1
ATOM 849 N N . PHE A 1 107 ? 8.202 -1.091 -8.705 1.00 98.38 107 PHE A N 1
ATOM 850 C CA . PHE A 1 107 ? 7.779 -1.690 -7.448 1.00 98.38 107 PHE A CA 1
ATOM 851 C C . PHE A 1 107 ? 7.960 -0.731 -6.263 1.00 98.38 107 PHE A C 1
ATOM 853 O O . PHE A 1 107 ? 7.032 -0.570 -5.470 1.00 98.38 107 PHE A O 1
ATOM 860 N N . ALA A 1 108 ? 9.090 -0.021 -6.192 1.00 97.81 108 ALA A N 1
ATOM 861 C CA . ALA A 1 108 ? 9.361 0.966 -5.145 1.00 97.81 108 ALA A CA 1
ATOM 862 C C . ALA A 1 108 ? 8.660 2.323 -5.343 1.00 97.81 108 ALA A C 1
ATOM 864 O O . ALA A 1 108 ? 8.434 3.042 -4.370 1.00 97.81 108 ALA A O 1
ATOM 865 N N . THR A 1 109 ? 8.306 2.696 -6.579 1.00 98.44 109 THR A N 1
ATOM 866 C CA . THR A 1 109 ? 7.681 4.001 -6.871 1.00 98.44 109 THR A CA 1
ATOM 867 C C . THR A 1 109 ? 6.163 3.977 -6.680 1.00 98.44 109 THR A C 1
ATOM 869 O O . THR A 1 109 ? 5.591 4.954 -6.195 1.00 98.44 109 THR A O 1
ATOM 872 N N . VAL A 1 110 ? 5.495 2.867 -7.012 1.00 98.50 110 VAL A N 1
ATOM 873 C CA . VAL A 1 110 ? 4.026 2.723 -6.933 1.00 98.50 110 VAL A CA 1
ATOM 874 C C . VAL A 1 110 ? 3.420 3.092 -5.566 1.00 98.50 110 VAL A C 1
ATOM 876 O O . VAL A 1 110 ? 2.363 3.726 -5.573 1.00 98.50 110 VAL A O 1
ATOM 879 N N . PRO A 1 111 ? 4.040 2.811 -4.398 1.00 98.00 111 PRO A N 1
ATOM 880 C CA . PRO A 1 111 ? 3.523 3.255 -3.100 1.00 98.00 111 PRO A CA 1
ATOM 881 C C . PRO A 1 111 ? 3.237 4.760 -3.000 1.00 98.00 111 PRO A C 1
ATOM 883 O O . PRO A 1 111 ? 2.352 5.160 -2.243 1.00 98.00 111 PRO A O 1
ATOM 886 N N . ALA A 1 112 ? 3.917 5.597 -3.795 1.00 97.44 112 ALA A N 1
ATOM 887 C CA . ALA A 1 112 ? 3.629 7.027 -3.884 1.00 97.44 112 ALA A CA 1
ATOM 888 C C . ALA A 1 112 ? 2.163 7.300 -4.261 1.00 97.44 112 ALA A C 1
ATOM 890 O O . ALA A 1 112 ? 1.545 8.191 -3.677 1.00 97.44 112 ALA A O 1
ATOM 891 N N . ILE A 1 113 ? 1.597 6.502 -5.184 1.00 98.38 11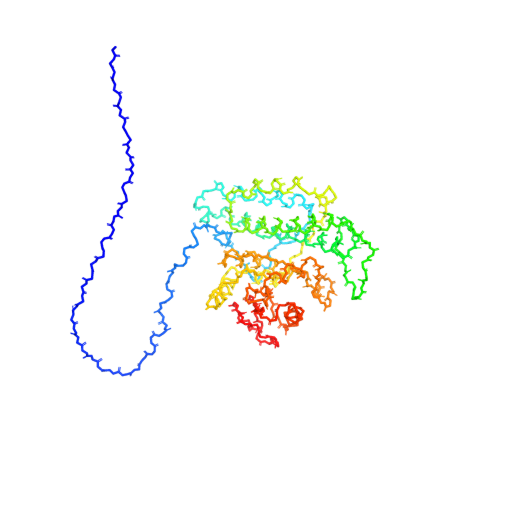3 ILE A N 1
ATOM 892 C CA . ILE A 1 113 ? 0.206 6.599 -5.665 1.00 98.38 113 ILE A CA 1
ATOM 893 C C . ILE A 1 113 ? -0.771 6.570 -4.483 1.00 98.38 113 ILE A C 1
ATOM 895 O O . ILE A 1 113 ? -1.684 7.396 -4.421 1.00 98.38 113 ILE A O 1
ATOM 899 N N . ILE A 1 114 ? -0.532 5.668 -3.529 1.00 98.06 114 ILE A N 1
ATOM 900 C CA . ILE A 1 114 ? -1.370 5.452 -2.346 1.00 98.06 114 ILE A CA 1
ATOM 901 C C . ILE A 1 114 ? -1.051 6.462 -1.248 1.00 98.06 114 ILE A C 1
ATOM 903 O O . ILE A 1 114 ? -1.963 7.057 -0.688 1.00 98.06 114 ILE A O 1
ATOM 907 N N . ASN A 1 115 ? 0.226 6.684 -0.933 1.00 95.50 115 ASN A N 1
ATOM 908 C CA . ASN A 1 115 ? 0.623 7.489 0.225 1.00 95.50 115 ASN A CA 1
ATOM 909 C C . ASN A 1 115 ? 0.063 8.913 0.194 1.00 95.50 115 ASN A C 1
ATOM 911 O O . ASN A 1 115 ? -0.447 9.403 1.204 1.00 95.50 115 ASN A O 1
ATOM 915 N N . VAL A 1 116 ? 0.136 9.569 -0.965 1.00 95.12 116 VAL A N 1
ATOM 916 C CA . VAL A 1 116 ? -0.332 10.952 -1.116 1.00 95.12 116 VAL A CA 1
ATOM 917 C C . VAL A 1 116 ? -1.861 11.027 -1.085 1.00 95.12 116 VAL A C 1
ATOM 919 O O . VAL A 1 116 ? -2.421 11.912 -0.439 1.00 95.12 116 VAL A O 1
ATOM 922 N N . THR A 1 117 ? -2.555 10.080 -1.721 1.00 96.69 117 THR A N 1
ATOM 923 C CA . THR A 1 117 ? -4.028 10.063 -1.758 1.00 96.69 117 THR A CA 1
ATOM 924 C C . THR A 1 117 ? -4.649 9.624 -0.441 1.00 96.69 117 THR A C 1
ATOM 926 O O . THR A 1 117 ? -5.662 10.194 -0.052 1.00 96.69 117 THR A O 1
ATOM 929 N N . LEU A 1 118 ? -4.015 8.707 0.293 1.00 96.19 118 LEU A N 1
ATOM 930 C CA . LEU A 1 118 ? -4.380 8.366 1.668 1.00 96.19 118 LEU A CA 1
ATOM 931 C C . LEU A 1 118 ? -4.263 9.592 2.578 1.00 96.19 118 LEU A C 1
ATOM 933 O O . LEU A 1 118 ? -5.179 9.890 3.340 1.00 96.19 118 LEU A O 1
ATOM 937 N N . ASN A 1 119 ? -3.154 10.331 2.480 1.00 93.62 119 ASN A N 1
ATOM 938 C CA . ASN A 1 119 ? -2.966 11.562 3.244 1.00 93.62 119 ASN A CA 1
ATOM 939 C C . ASN A 1 119 ? -4.046 12.601 2.902 1.00 93.62 119 ASN A C 1
ATOM 941 O O . ASN A 1 119 ? -4.653 13.172 3.804 1.00 93.62 119 ASN A O 1
ATOM 945 N N . TYR A 1 120 ? -4.332 12.795 1.611 1.00 94.25 120 TYR A N 1
ATOM 946 C CA . TYR A 1 120 ? -5.390 13.691 1.143 1.00 94.25 120 TYR A CA 1
ATOM 947 C C . TYR A 1 120 ? -6.777 13.286 1.666 1.00 94.25 120 TYR A C 1
ATOM 949 O O . TYR A 1 120 ? -7.488 14.118 2.225 1.00 94.25 120 TYR A O 1
ATOM 957 N N . HIS A 1 121 ? -7.133 12.004 1.545 1.00 95.19 121 HIS A N 1
ATOM 958 C CA . HIS A 1 121 ? -8.383 11.429 2.049 1.00 95.19 121 HIS A CA 1
ATOM 959 C C . HIS A 1 121 ? -8.558 11.671 3.548 1.00 95.19 121 HIS A C 1
ATOM 961 O O . HIS A 1 121 ? -9.586 12.195 3.970 1.00 95.19 121 HIS A O 1
ATOM 967 N N . ILE A 1 122 ? -7.530 11.386 4.349 1.00 93.00 122 ILE A N 1
ATOM 968 C CA . ILE A 1 122 ? -7.580 11.608 5.797 1.00 93.00 122 ILE A CA 1
ATOM 969 C C . ILE A 1 122 ? -7.689 13.106 6.127 1.00 93.00 122 ILE A C 1
ATOM 971 O O . ILE A 1 122 ? -8.487 13.471 6.990 1.00 93.00 122 ILE A O 1
ATOM 975 N N . CYS A 1 123 ? -6.932 13.978 5.449 1.00 91.31 123 CYS A N 1
ATOM 976 C CA . CYS A 1 123 ? -7.033 15.431 5.627 1.00 91.31 123 CYS A CA 1
ATOM 977 C C . CYS A 1 123 ? -8.467 15.918 5.441 1.00 91.31 123 CYS A C 1
ATOM 979 O O . CYS A 1 123 ? -9.023 16.565 6.324 1.00 91.31 123 CYS A O 1
ATOM 981 N N . ILE A 1 124 ? -9.081 15.579 4.308 1.00 91.94 124 ILE A N 1
ATOM 982 C CA . ILE A 1 124 ? -10.441 16.020 3.999 1.00 91.94 124 ILE A CA 1
ATOM 983 C C . ILE A 1 124 ? -11.459 15.352 4.931 1.00 91.94 124 ILE A C 1
ATOM 985 O O . ILE A 1 124 ? -12.343 16.027 5.456 1.00 91.94 124 ILE A O 1
ATOM 989 N N . GLY A 1 125 ? -11.318 14.050 5.187 1.00 91.31 125 GLY A N 1
ATOM 990 C CA . GLY A 1 125 ? -12.237 13.274 6.020 1.00 91.31 125 GLY A CA 1
ATOM 991 C C . GLY A 1 125 ? -12.235 13.664 7.500 1.00 91.31 125 GLY A C 1
ATOM 992 O O . GLY A 1 125 ? -13.258 13.511 8.162 1.00 91.31 125 GLY A O 1
ATOM 993 N N . LEU A 1 126 ? -11.120 14.191 8.015 1.00 90.00 126 LEU A N 1
ATOM 994 C CA . LEU A 1 126 ? -10.996 14.669 9.399 1.00 90.00 126 LEU A CA 1
ATOM 995 C C . LEU A 1 126 ? -10.920 16.197 9.506 1.00 90.00 126 LEU A C 1
ATOM 997 O O . LEU A 1 126 ? -10.663 16.718 10.588 1.00 90.00 126 LEU A O 1
ATOM 1001 N N . GLY A 1 127 ? -11.128 16.932 8.412 1.00 88.69 127 GLY A N 1
ATOM 1002 C CA . GLY A 1 127 ? -11.168 18.391 8.464 1.00 88.69 127 GLY A CA 1
ATOM 1003 C C . GLY A 1 127 ? -9.834 19.069 8.766 1.00 88.69 127 GLY A C 1
ATOM 1004 O O . GLY A 1 127 ? -9.814 20.120 9.406 1.00 88.69 127 GLY A O 1
ATOM 1005 N N . MET A 1 128 ? -8.721 18.464 8.360 1.00 85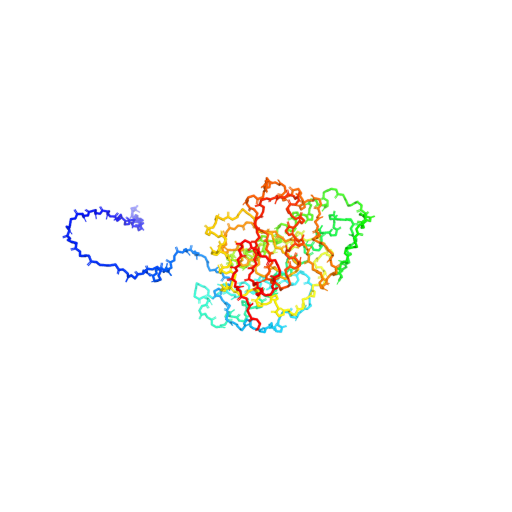.94 128 MET A N 1
ATOM 1006 C CA . MET A 1 128 ? -7.372 18.988 8.563 1.00 85.94 128 MET A CA 1
ATOM 1007 C C . MET A 1 128 ? -6.856 19.705 7.312 1.00 85.94 128 MET A C 1
ATOM 1009 O O . MET A 1 128 ? -7.171 19.296 6.191 1.00 85.94 128 MET A O 1
ATOM 1013 N N . PRO A 1 129 ? -6.020 20.745 7.476 1.00 81.06 129 PRO A N 1
ATOM 1014 C CA . PRO A 1 129 ? -5.432 21.449 6.347 1.00 81.06 129 PRO A CA 1
ATOM 1015 C C . PRO A 1 129 ? -4.498 20.539 5.539 1.00 81.06 129 PRO A C 1
ATOM 1017 O O . PRO A 1 129 ? -3.805 19.681 6.086 1.00 81.06 129 PRO A O 1
ATOM 1020 N N . LEU A 1 130 ? -4.449 20.766 4.227 1.00 73.81 130 LEU A N 1
ATOM 1021 C CA . LEU A 1 130 ? -3.505 20.115 3.320 1.00 73.81 130 LEU A CA 1
ATOM 1022 C C . LEU A 1 130 ? -2.211 20.930 3.255 1.00 73.81 130 LEU A C 1
ATOM 1024 O O . LEU A 1 130 ? -2.225 22.059 2.765 1.00 73.81 130 LEU A O 1
ATOM 1028 N N . HIS A 1 131 ? -1.095 20.362 3.714 1.00 72.88 131 HIS A N 1
ATOM 1029 C CA . HIS A 1 131 ? 0.224 20.958 3.499 1.00 72.88 131 HIS A CA 1
ATOM 1030 C C . HIS A 1 131 ? 0.787 20.517 2.134 1.00 72.88 131 HIS A C 1
ATOM 1032 O O . HIS A 1 131 ? 0.632 19.350 1.772 1.00 72.88 131 HIS A O 1
ATOM 1038 N N . PRO A 1 132 ? 1.450 21.399 1.361 1.00 64.62 132 PRO A N 1
ATOM 1039 C CA . PRO A 1 132 ? 1.980 21.052 0.037 1.00 64.62 132 PRO A CA 1
ATOM 1040 C C . PRO A 1 132 ? 3.155 20.060 0.065 1.00 64.62 132 PRO A C 1
ATOM 1042 O O . PRO A 1 132 ? 3.465 19.459 -0.958 1.00 64.62 132 PRO A O 1
ATOM 1045 N N . THR A 1 133 ? 3.830 19.893 1.204 1.00 62.81 133 THR A N 1
ATOM 1046 C CA . THR A 1 133 ? 5.047 19.057 1.310 1.00 62.81 133 THR A CA 1
ATOM 1047 C C . THR A 1 133 ? 5.132 18.229 2.588 1.00 62.81 133 THR A C 1
ATOM 1049 O O . THR A 1 133 ? 6.092 17.489 2.775 1.00 62.81 133 THR A O 1
ATOM 1052 N N . GLU A 1 134 ? 4.169 18.362 3.501 1.00 70.44 134 GLU A N 1
ATOM 1053 C CA . GLU A 1 134 ? 4.245 17.721 4.815 1.00 70.44 134 GLU A CA 1
ATOM 1054 C C . GLU A 1 134 ? 3.031 16.838 5.044 1.00 70.44 134 GLU A C 1
ATOM 1056 O O . GLU A 1 134 ? 1.909 17.121 4.621 1.00 70.44 134 GLU A O 1
ATOM 1061 N N . TYR A 1 135 ? 3.282 15.749 5.748 1.00 73.50 135 TYR A N 1
ATOM 1062 C CA . TYR A 1 135 ? 2.237 14.897 6.276 1.00 73.50 135 TYR A CA 1
ATOM 1063 C C . TYR A 1 135 ? 1.905 15.380 7.683 1.00 73.50 135 TYR A C 1
ATOM 1065 O O . TYR A 1 135 ? 2.807 15.667 8.468 1.00 73.50 135 TYR A O 1
ATOM 1073 N N . PHE A 1 136 ? 0.624 15.423 8.018 1.00 72.94 136 PHE A N 1
ATOM 1074 C CA . PHE A 1 136 ? 0.169 15.856 9.336 1.00 72.94 136 PHE A CA 1
ATOM 1075 C C . PHE A 1 136 ? 0.237 14.710 10.359 1.00 72.94 136 PHE A C 1
ATOM 1077 O O . PHE A 1 136 ? -0.009 13.538 10.044 1.00 72.94 136 PHE A O 1
ATOM 1084 N N . GLU A 1 137 ? 0.499 15.063 11.615 1.00 74.25 137 GLU A N 1
ATOM 1085 C CA . GLU A 1 137 ? 0.285 14.189 12.773 1.00 74.25 137 GLU A CA 1
ATOM 1086 C C . GLU A 1 137 ? -1.182 14.331 13.233 1.00 74.25 137 GLU A C 1
ATOM 1088 O O . GLU A 1 137 ? -1.719 15.439 13.254 1.00 74.25 137 GLU A O 1
ATOM 1093 N N . VAL A 1 138 ? -1.859 13.225 13.573 1.00 70.06 138 VAL A N 1
ATOM 1094 C CA . VAL A 1 138 ? -3.227 13.276 14.135 1.00 70.06 138 VAL A CA 1
ATOM 1095 C C . VAL A 1 138 ? -3.105 13.162 15.643 1.00 70.06 138 VAL A C 1
ATOM 1097 O O . VAL A 1 138 ? -2.716 12.115 16.160 1.00 70.06 138 VAL A O 1
ATOM 1100 N N . ALA A 1 139 ? -3.419 14.243 16.352 1.00 68.38 139 ALA A N 1
ATOM 1101 C CA . ALA A 1 139 ? -3.419 14.223 17.805 1.00 68.38 139 ALA A CA 1
ATOM 1102 C C . ALA A 1 139 ? -4.620 13.406 18.329 1.00 68.38 139 ALA A C 1
ATOM 1104 O O . ALA A 1 139 ? -5.718 13.490 17.773 1.00 68.38 139 ALA A O 1
ATOM 1105 N N . PRO A 1 140 ? -4.466 12.639 19.421 1.00 61.03 140 PRO A N 1
ATOM 1106 C CA . PRO A 1 140 ? -5.588 11.928 20.026 1.00 61.03 140 PRO A CA 1
ATOM 1107 C C . PRO A 1 140 ? -6.687 12.917 20.449 1.00 61.03 140 PRO A C 1
ATOM 1109 O O . PRO A 1 140 ? -6.420 13.860 21.191 1.00 61.03 140 PRO A O 1
ATOM 1112 N N . GLY A 1 141 ? -7.924 12.703 19.991 1.00 60.81 141 GLY A N 1
ATOM 1113 C CA . GLY A 1 141 ? -9.075 13.532 20.371 1.00 60.81 141 GLY A CA 1
ATOM 1114 C C . GLY A 1 141 ? -9.173 14.897 19.676 1.00 60.81 141 GLY A C 1
ATOM 1115 O O . GLY A 1 141 ? -10.005 15.708 20.083 1.00 60.81 141 GLY A O 1
ATOM 1116 N N . SER A 1 142 ? -8.372 15.176 18.640 1.00 60.28 142 SER A N 1
ATOM 1117 C CA . SER A 1 142 ? -8.540 16.395 17.842 1.00 60.28 142 SER A CA 1
ATOM 1118 C C . SER A 1 142 ? -9.870 16.367 17.083 1.00 60.28 142 SER A C 1
ATOM 1120 O O . SER A 1 142 ? -10.088 15.502 16.234 1.00 60.28 142 SER A O 1
ATOM 1122 N N . LEU A 1 143 ? -10.752 17.322 17.384 1.00 58.44 143 LEU A N 1
ATOM 1123 C CA . LEU A 1 143 ? -11.956 17.580 16.593 1.00 58.44 143 LEU A CA 1
ATOM 1124 C C . LEU A 1 143 ? -11.571 18.113 15.202 1.00 58.44 143 LEU A C 1
ATOM 1126 O O . LEU A 1 143 ? -10.521 18.754 15.080 1.00 58.44 143 LEU A O 1
ATOM 1130 N N . PRO A 1 144 ? -12.412 17.901 14.171 1.00 62.22 144 PRO A N 1
ATOM 1131 C CA . PRO A 1 144 ? -12.184 18.484 12.858 1.00 62.22 144 PRO A CA 1
ATOM 1132 C C . PRO A 1 144 ? -11.994 19.994 12.976 1.00 62.22 144 PRO A C 1
ATOM 1134 O O . PRO A 1 144 ? -12.857 20.689 13.514 1.00 62.22 144 PRO A O 1
ATOM 1137 N N . LEU A 1 145 ? -10.864 20.502 12.481 1.00 65.94 145 LEU A N 1
ATOM 1138 C CA . LEU A 1 145 ? -10.584 21.941 12.492 1.00 65.94 145 LEU A CA 1
ATOM 1139 C C . LEU A 1 145 ? -11.528 22.674 11.528 1.00 65.94 145 LEU A C 1
ATOM 1141 O O . LEU A 1 145 ? -11.941 23.802 11.798 1.00 65.94 145 LEU A O 1
ATOM 1145 N N . HIS A 1 146 ? -11.906 22.009 10.430 1.00 70.06 146 HIS A N 1
ATOM 1146 C CA . HIS A 1 146 ? -12.774 22.537 9.384 1.00 70.06 146 HIS A CA 1
ATOM 1147 C C . HIS A 1 146 ? -13.721 21.461 8.839 1.00 70.06 146 HIS A C 1
ATOM 1149 O O . HIS A 1 146 ? -13.295 20.363 8.506 1.00 70.06 146 HIS A O 1
ATOM 1155 N N . ALA A 1 147 ? -15.009 21.770 8.683 1.00 79.75 147 ALA A N 1
ATOM 1156 C CA . ALA A 1 147 ? -15.921 20.892 7.952 1.00 79.75 147 ALA A CA 1
ATOM 1157 C C . ALA A 1 147 ? -15.793 21.175 6.448 1.00 79.75 147 ALA A C 1
ATOM 1159 O O . ALA A 1 147 ? -16.272 22.203 5.965 1.00 79.75 147 ALA A O 1
ATOM 1160 N N . TYR A 1 148 ? -15.128 20.282 5.711 1.00 87.25 148 TYR A N 1
ATOM 1161 C CA . TYR A 1 148 ? -15.145 20.335 4.250 1.00 87.25 148 TYR A CA 1
ATOM 1162 C C . TYR A 1 148 ? -16.550 19.999 3.715 1.00 87.25 148 TYR A C 1
ATOM 1164 O O . TYR A 1 148 ? -17.292 19.259 4.368 1.00 87.25 148 TYR A O 1
ATOM 1172 N N . PRO A 1 149 ? -16.947 20.532 2.543 1.00 91.00 149 PRO A N 1
ATOM 1173 C CA . PRO A 1 149 ? -18.230 20.194 1.932 1.00 91.00 149 PRO A CA 1
ATOM 1174 C C . PRO A 1 149 ? -18.363 18.680 1.684 1.00 91.00 149 PRO A C 1
ATOM 1176 O O . PRO A 1 149 ? -17.375 18.071 1.268 1.00 91.00 149 PRO A O 1
ATOM 1179 N N . PRO A 1 150 ? -19.561 18.077 1.842 1.00 91.69 150 PRO A N 1
ATOM 1180 C CA . PRO A 1 150 ? -19.762 16.636 1.648 1.00 91.69 150 PRO A CA 1
ATOM 1181 C C . PRO A 1 150 ? -19.262 16.117 0.296 1.00 91.69 150 PRO A C 1
ATOM 1183 O O . PRO A 1 150 ? -18.580 15.100 0.238 1.00 91.69 150 PRO A O 1
ATOM 1186 N N . GLU A 1 151 ? -19.504 16.874 -0.776 1.00 94.12 151 GLU A N 1
ATOM 1187 C CA . GLU A 1 151 ? -19.017 16.562 -2.124 1.00 94.12 151 GLU A CA 1
ATOM 1188 C C . GLU A 1 151 ? -17.484 16.446 -2.175 1.00 94.12 151 GLU A C 1
ATOM 1190 O O . GLU A 1 151 ? -16.938 15.570 -2.839 1.00 94.12 151 GLU A O 1
ATOM 1195 N N . MET A 1 152 ? -16.761 17.297 -1.441 1.00 92.81 152 MET A N 1
ATOM 1196 C CA . MET A 1 152 ? -15.301 17.235 -1.385 1.00 92.81 152 MET A CA 1
ATOM 1197 C C . MET A 1 152 ? -14.827 15.976 -0.654 1.00 92.81 152 MET A C 1
ATOM 1199 O O . MET A 1 152 ? -13.863 15.347 -1.087 1.00 92.81 152 MET A O 1
ATOM 1203 N N . THR A 1 153 ? -15.513 15.591 0.423 1.00 93.25 153 THR A N 1
ATOM 1204 C CA . THR A 1 153 ? -15.234 14.357 1.166 1.00 93.25 153 THR A CA 1
ATOM 1205 C C . THR A 1 153 ? -15.498 13.116 0.309 1.00 93.25 153 THR A C 1
ATOM 1207 O O . THR A 1 153 ? -14.636 12.241 0.225 1.00 93.25 153 THR A O 1
ATOM 1210 N N . GLU A 1 154 ? -16.618 13.072 -0.415 1.00 95.50 154 GLU A N 1
ATOM 1211 C CA . GLU A 1 154 ? -16.947 11.991 -1.356 1.00 95.50 154 GLU A CA 1
ATOM 1212 C C . GLU A 1 154 ? -15.950 11.902 -2.520 1.00 95.50 154 GLU A C 1
ATOM 1214 O O . GLU A 1 154 ? -15.513 10.806 -2.894 1.00 95.50 154 GLU A O 1
ATOM 1219 N N . ASN A 1 155 ? -15.536 13.050 -3.063 1.00 95.56 155 ASN A N 1
ATOM 1220 C CA . ASN A 1 155 ? -14.526 13.126 -4.115 1.00 95.56 155 ASN A CA 1
ATOM 1221 C C . ASN A 1 155 ? -13.154 12.650 -3.620 1.00 95.56 155 ASN A C 1
ATOM 1223 O O . ASN A 1 155 ? -12.476 11.914 -4.336 1.00 95.56 155 ASN A O 1
ATOM 1227 N N . ALA A 1 156 ? -12.747 13.010 -2.399 1.00 95.75 156 ALA A N 1
ATOM 1228 C CA . ALA A 1 156 ? -11.488 12.558 -1.807 1.00 95.75 156 ALA A CA 1
ATOM 1229 C C . ALA A 1 156 ? -11.472 11.040 -1.576 1.00 95.75 156 ALA A C 1
ATOM 1231 O O . ALA A 1 156 ? -10.501 10.372 -1.939 1.00 95.75 156 ALA A O 1
ATOM 1232 N N . PHE A 1 157 ? -12.569 10.484 -1.058 1.00 97.12 157 PHE A N 1
ATOM 1233 C CA . PHE A 1 157 ? -12.730 9.042 -0.881 1.00 97.12 157 PHE A CA 1
ATOM 1234 C C . PHE A 1 157 ? -12.711 8.292 -2.222 1.00 97.12 157 PHE A C 1
ATOM 1236 O O . PHE A 1 157 ? -12.029 7.274 -2.369 1.00 97.12 157 PHE A O 1
ATOM 1243 N N . SER A 1 158 ? -13.410 8.818 -3.232 1.00 97.69 158 SER A N 1
ATOM 1244 C CA . SER A 1 158 ? -13.434 8.246 -4.584 1.00 97.69 158 SER A CA 1
ATOM 1245 C C . SER A 1 158 ? -12.061 8.307 -5.254 1.00 97.69 158 SER A C 1
ATOM 1247 O O . SER A 1 158 ? -11.628 7.327 -5.861 1.00 97.69 158 SER A O 1
ATOM 1249 N N . LEU A 1 159 ? -11.345 9.425 -5.104 1.00 97.88 159 LEU A N 1
ATOM 1250 C CA . LEU A 1 159 ? -9.978 9.583 -5.593 1.00 97.88 159 LEU A CA 1
ATOM 1251 C C . LEU A 1 159 ? -9.037 8.563 -4.951 1.00 97.88 159 LEU A C 1
ATOM 1253 O O . LEU A 1 159 ? -8.249 7.932 -5.654 1.00 97.88 159 LEU A O 1
ATOM 1257 N N . TYR A 1 160 ? -9.148 8.360 -3.639 1.00 98.38 160 TYR A N 1
ATOM 1258 C CA . TYR A 1 160 ? -8.337 7.382 -2.927 1.00 98.38 160 TYR A CA 1
ATOM 1259 C C . TYR A 1 160 ? -8.625 5.946 -3.382 1.00 98.38 160 TYR A C 1
ATOM 1261 O O . TYR A 1 160 ? -7.697 5.198 -3.692 1.00 98.38 160 TYR A O 1
ATOM 1269 N N . LYS A 1 161 ? -9.901 5.586 -3.557 1.00 98.38 161 LYS A N 1
ATOM 1270 C CA . LYS A 1 161 ? -10.286 4.297 -4.147 1.00 98.38 161 LYS A CA 1
ATOM 1271 C C . LYS A 1 161 ? -9.671 4.096 -5.539 1.00 98.38 161 LYS A C 1
ATOM 1273 O O . LYS A 1 161 ? -9.065 3.055 -5.791 1.00 98.38 161 LYS A O 1
ATOM 1278 N N . MET A 1 162 ? -9.773 5.093 -6.423 1.00 98.44 162 MET A N 1
ATOM 1279 C CA . MET A 1 162 ? -9.168 5.036 -7.762 1.00 98.44 162 MET A CA 1
ATOM 1280 C C . MET A 1 162 ? -7.644 4.878 -7.705 1.00 98.44 162 MET A C 1
ATOM 1282 O O . MET A 1 162 ? -7.072 4.174 -8.535 1.00 98.44 162 MET A O 1
ATOM 1286 N N . ALA A 1 163 ? -6.984 5.507 -6.731 1.00 98.75 163 ALA A N 1
ATOM 1287 C CA . ALA A 1 163 ? -5.542 5.406 -6.541 1.00 98.75 163 ALA A CA 1
ATOM 1288 C C . ALA A 1 163 ? -5.108 3.985 -6.151 1.00 98.75 163 ALA A C 1
ATOM 1290 O O . ALA A 1 163 ? -4.131 3.473 -6.698 1.00 98.75 163 ALA A O 1
ATOM 1291 N N . ILE A 1 164 ? -5.857 3.321 -5.264 1.00 98.81 164 ILE A N 1
ATOM 1292 C CA . ILE A 1 164 ? -5.608 1.917 -4.907 1.00 98.81 164 ILE A CA 1
ATOM 1293 C C . ILE A 1 164 ? -5.786 1.021 -6.132 1.00 98.81 164 ILE A C 1
ATOM 1295 O O . ILE A 1 164 ? -4.902 0.227 -6.444 1.00 98.81 164 ILE A O 1
ATOM 1299 N N . GLU A 1 165 ? -6.892 1.168 -6.866 1.00 98.38 165 GLU A N 1
ATOM 1300 C CA . GLU A 1 165 ? -7.147 0.373 -8.073 1.00 98.38 165 GLU A CA 1
ATOM 1301 C C . GLU A 1 165 ? -6.072 0.595 -9.151 1.00 98.38 165 GLU A C 1
ATOM 1303 O O . GLU A 1 165 ? -5.695 -0.344 -9.856 1.00 98.38 165 GLU A O 1
ATOM 1308 N N . LEU A 1 166 ? -5.563 1.825 -9.278 1.00 98.75 166 LEU A N 1
ATOM 1309 C CA . LEU A 1 166 ? -4.459 2.160 -10.171 1.00 98.75 166 LEU A CA 1
ATOM 1310 C C . LEU A 1 166 ? -3.156 1.476 -9.729 1.00 98.75 166 LEU A C 1
ATOM 1312 O O . LEU A 1 166 ? -2.484 0.859 -10.553 1.00 98.75 166 LEU A O 1
ATOM 1316 N N . ALA A 1 167 ? -2.815 1.542 -8.442 1.00 98.75 167 ALA A N 1
ATOM 1317 C CA . ALA A 1 167 ? -1.615 0.914 -7.898 1.00 98.75 167 ALA A CA 1
ATOM 1318 C C . ALA A 1 167 ? -1.653 -0.620 -8.027 1.00 98.75 167 ALA A C 1
ATOM 1320 O O . ALA A 1 167 ? -0.670 -1.222 -8.458 1.00 98.75 167 ALA A O 1
ATOM 1321 N N . VAL A 1 168 ? -2.804 -1.248 -7.753 1.00 98.50 168 VAL A N 1
ATOM 1322 C CA . VAL A 1 168 ? -3.013 -2.689 -7.977 1.00 98.50 168 VAL A CA 1
ATOM 1323 C C . VAL A 1 168 ? -2.827 -3.027 -9.455 1.00 98.50 168 VAL A C 1
ATOM 1325 O O . VAL A 1 168 ? -2.130 -3.983 -9.775 1.00 98.50 168 VAL A O 1
ATOM 1328 N N . SER A 1 169 ? -3.367 -2.217 -10.374 1.00 98.12 169 SER A N 1
ATOM 1329 C CA . SER A 1 169 ? -3.186 -2.465 -11.812 1.00 98.12 169 SER A CA 1
ATOM 1330 C C . SER A 1 169 ? -1.731 -2.361 -12.281 1.00 98.12 169 SER A C 1
ATOM 1332 O O . SER A 1 169 ? -1.356 -3.077 -13.205 1.00 98.12 169 SER A O 1
ATOM 1334 N N . ALA A 1 170 ? -0.903 -1.544 -11.617 1.00 98.38 170 ALA A N 1
ATOM 1335 C CA . ALA A 1 170 ? 0.536 -1.500 -11.870 1.00 98.38 170 ALA A CA 1
ATOM 1336 C C . ALA A 1 170 ? 1.224 -2.805 -11.444 1.00 98.38 170 ALA A C 1
ATOM 1338 O O . ALA A 1 170 ? 2.039 -3.340 -12.186 1.00 98.38 170 ALA A O 1
ATOM 1339 N N . TYR A 1 171 ? 0.889 -3.330 -10.259 1.00 98.06 171 TYR A N 1
ATOM 1340 C CA . TYR A 1 171 ? 1.477 -4.571 -9.734 1.00 98.06 171 TYR A CA 1
ATOM 1341 C C . TYR A 1 171 ? 0.975 -5.818 -10.465 1.00 98.06 171 TYR A C 1
ATOM 1343 O O . TYR A 1 171 ? 1.727 -6.773 -10.631 1.00 98.06 171 TYR A O 1
ATOM 1351 N N . ALA A 1 172 ? -0.261 -5.791 -10.955 1.00 96.44 172 ALA A N 1
ATOM 1352 C CA . ALA A 1 172 ? -0.819 -6.815 -11.830 1.00 96.44 172 ALA A CA 1
ATOM 1353 C C . ALA A 1 172 ? -0.382 -6.659 -13.301 1.00 96.44 172 ALA A C 1
ATOM 1355 O O . ALA A 1 172 ? -0.954 -7.314 -14.165 1.00 96.44 172 ALA A O 1
ATOM 1356 N N . MET A 1 173 ? 0.557 -5.746 -13.599 1.00 96.19 173 MET A N 1
ATOM 1357 C CA . MET A 1 173 ? 1.089 -5.470 -14.943 1.00 96.19 173 MET A CA 1
ATOM 1358 C C . MET A 1 173 ? 0.001 -5.327 -16.023 1.00 96.19 173 MET A C 1
ATOM 1360 O O . MET A 1 173 ? 0.152 -5.790 -17.158 1.00 96.19 173 MET A O 1
ATOM 1364 N N . LYS A 1 174 ? -1.131 -4.698 -15.674 1.00 95.25 174 LYS A N 1
ATOM 1365 C CA . LYS A 1 174 ? -2.283 -4.593 -16.573 1.00 95.25 174 LYS A CA 1
ATOM 1366 C C . LYS A 1 174 ? -1.918 -3.738 -17.795 1.00 95.25 174 LYS A C 1
ATOM 1368 O O . LYS A 1 174 ? -1.485 -2.596 -17.624 1.00 95.25 174 LYS A O 1
ATOM 1373 N N . PRO A 1 175 ? -2.174 -4.199 -19.035 1.00 93.75 175 PRO A N 1
ATOM 1374 C CA . PRO A 1 175 ? -1.790 -3.463 -20.245 1.00 93.75 175 PRO A CA 1
ATOM 1375 C C . PRO A 1 175 ? -2.367 -2.043 -20.341 1.00 93.75 175 PRO A C 1
ATOM 1377 O O . PRO A 1 175 ? -1.791 -1.171 -20.989 1.00 93.75 175 PRO A O 1
ATOM 1380 N N . ASP A 1 176 ? -3.510 -1.793 -19.700 1.00 95.62 176 ASP A N 1
ATOM 1381 C CA . ASP A 1 176 ? -4.189 -0.501 -19.715 1.00 95.62 176 ASP A CA 1
ATOM 1382 C C . ASP A 1 176 ? -3.691 0.481 -18.639 1.00 95.62 176 ASP A C 1
ATOM 1384 O O . ASP A 1 176 ? -4.089 1.654 -18.675 1.00 95.62 176 ASP A O 1
ATOM 1388 N N . PHE A 1 177 ? -2.796 0.061 -17.733 1.00 97.81 177 PHE A N 1
ATOM 1389 C CA . PHE A 1 177 ? -2.274 0.884 -16.639 1.00 97.81 177 PHE A CA 1
ATOM 1390 C C . PHE A 1 177 ? -1.773 2.266 -17.098 1.00 97.81 177 PHE A C 1
ATOM 1392 O O . PHE A 1 177 ? -2.228 3.259 -16.524 1.00 97.81 177 PHE A O 1
ATOM 1399 N N . PRO A 1 178 ? -0.945 2.413 -18.156 1.00 98.06 178 PRO A N 1
ATOM 1400 C CA . PRO A 1 178 ? -0.475 3.735 -18.582 1.00 98.06 178 PRO A CA 1
ATOM 1401 C C . PRO A 1 178 ? -1.618 4.672 -18.994 1.00 98.06 178 PRO A C 1
ATOM 1403 O O . PRO A 1 178 ? -1.602 5.871 -18.710 1.00 98.06 178 PRO A O 1
ATOM 1406 N N . SER A 1 179 ? -2.662 4.128 -19.630 1.00 97.81 179 SER A N 1
ATOM 1407 C CA . SER A 1 179 ? -3.848 4.901 -20.009 1.00 97.81 179 SER A CA 1
ATOM 1408 C C . SER A 1 179 ? -4.687 5.305 -18.791 1.00 97.81 179 SER A C 1
ATOM 1410 O O . SER A 1 179 ? -5.189 6.432 -18.737 1.00 97.81 179 SER A O 1
ATOM 1412 N N . ARG A 1 180 ? -4.793 4.425 -17.787 1.00 98.19 180 ARG A N 1
ATOM 1413 C CA . ARG A 1 180 ? -5.466 4.698 -16.511 1.00 98.19 180 ARG A CA 1
ATOM 1414 C C . ARG A 1 180 ? -4.706 5.728 -15.685 1.00 98.19 180 ARG A C 1
ATOM 1416 O O . ARG A 1 180 ? -5.341 6.630 -15.151 1.00 98.19 180 ARG A O 1
ATOM 1423 N N . ALA A 1 181 ? -3.377 5.661 -15.655 1.00 98.50 181 ALA A N 1
ATOM 1424 C CA . ALA A 1 181 ? -2.524 6.642 -14.994 1.00 98.50 181 ALA A CA 1
ATOM 1425 C C . ALA A 1 181 ? -2.745 8.045 -15.578 1.00 98.50 181 ALA A C 1
ATOM 1427 O O . ALA A 1 181 ? -2.996 8.984 -14.828 1.00 98.50 181 ALA A O 1
ATOM 1428 N N . ARG A 1 182 ? -2.773 8.183 -16.914 1.00 97.50 182 ARG A N 1
ATOM 1429 C CA . ARG A 1 182 ? -3.088 9.462 -17.581 1.00 97.50 182 ARG A CA 1
ATOM 1430 C C . ARG A 1 182 ? -4.464 10.004 -17.178 1.00 97.50 182 ARG A C 1
ATOM 1432 O O . ARG A 1 182 ? -4.574 11.172 -16.807 1.00 97.50 182 ARG A O 1
ATOM 1439 N N . LYS A 1 183 ? -5.502 9.159 -17.190 1.00 97.12 183 LYS A N 1
ATOM 1440 C CA . LYS A 1 183 ? -6.855 9.548 -16.746 1.00 97.12 183 LYS A CA 1
ATOM 1441 C C . LYS A 1 183 ? -6.870 9.975 -15.280 1.00 97.12 183 LYS A C 1
ATOM 1443 O O . LYS A 1 183 ? -7.393 11.037 -14.973 1.00 97.12 183 LYS A O 1
ATOM 1448 N N . PHE A 1 184 ? -6.249 9.195 -14.400 1.00 98.06 184 PHE A N 1
ATOM 1449 C CA . PHE A 1 184 ? -6.145 9.504 -12.977 1.00 98.06 184 PHE A CA 1
ATOM 1450 C C . PHE A 1 184 ? -5.461 10.856 -12.742 1.00 98.06 184 PHE A C 1
ATOM 1452 O O . PHE A 1 184 ? -6.004 11.701 -12.035 1.00 98.06 184 PHE A O 1
ATOM 1459 N N . THR A 1 185 ? -4.337 11.128 -13.414 1.00 96.94 185 THR A N 1
ATOM 1460 C CA . THR A 1 185 ? -3.640 12.418 -13.283 1.00 96.94 185 THR A CA 1
ATOM 1461 C C . THR A 1 185 ? -4.480 13.614 -13.726 1.00 96.94 185 THR A C 1
ATOM 1463 O O . THR A 1 185 ? -4.358 14.684 -13.139 1.00 96.94 185 THR A O 1
ATOM 1466 N N . ALA A 1 186 ? -5.378 13.437 -14.701 1.00 95.00 186 ALA A N 1
ATOM 1467 C CA . ALA A 1 186 ? -6.300 14.485 -15.139 1.00 95.00 186 ALA A CA 1
ATOM 1468 C C . ALA A 1 186 ? -7.427 14.769 -14.125 1.00 95.00 186 ALA A C 1
ATOM 1470 O O . ALA A 1 186 ? -8.057 15.819 -14.199 1.00 95.00 186 ALA A O 1
ATOM 1471 N N . THR A 1 187 ? -7.676 13.851 -13.184 1.00 93.50 187 THR A N 1
ATOM 1472 C CA . THR A 1 187 ? -8.664 14.020 -12.101 1.00 93.50 187 THR A CA 1
ATOM 1473 C C . THR A 1 187 ? -8.075 14.607 -10.819 1.00 93.50 187 THR A C 1
ATOM 1475 O O . THR A 1 187 ? -8.819 14.890 -9.882 1.00 93.50 187 THR A O 1
ATOM 1478 N N . LEU A 1 188 ? -6.750 14.785 -10.746 1.00 94.12 188 LEU A N 1
ATOM 1479 C CA . LEU A 1 188 ? -6.103 15.292 -9.541 1.00 94.12 188 LEU A CA 1
ATOM 1480 C C . LEU A 1 188 ? -6.479 16.758 -9.286 1.00 94.12 188 LEU A C 1
ATOM 1482 O O . LEU A 1 188 ? -6.409 17.579 -10.204 1.00 94.12 188 LEU A O 1
ATOM 1486 N N . PRO A 1 189 ? -6.774 17.131 -8.028 1.00 89.81 189 PRO A N 1
ATOM 1487 C CA . PRO A 1 189 ? -6.768 18.530 -7.628 1.00 89.81 189 PRO A CA 1
ATOM 1488 C C . PRO A 1 189 ? -5.417 19.172 -7.968 1.00 89.81 189 PRO A C 1
ATOM 1490 O O . PRO A 1 189 ? -4.366 18.560 -7.760 1.00 89.81 189 PRO A O 1
ATOM 1493 N N . SER A 1 190 ? -5.428 20.415 -8.456 1.00 79.94 190 SER A N 1
ATOM 1494 C CA . SER A 1 190 ? -4.217 21.108 -8.927 1.00 79.94 190 SER A CA 1
ATOM 1495 C C . SER A 1 190 ? -3.110 21.181 -7.870 1.00 79.94 190 SER A C 1
ATOM 1497 O O . SER A 1 190 ? -1.936 21.019 -8.193 1.00 79.94 190 SER A O 1
ATOM 1499 N N . SER A 1 191 ? -3.480 21.357 -6.600 1.00 83.44 191 SER A N 1
ATOM 1500 C CA . SER A 1 191 ? -2.546 21.373 -5.471 1.00 83.44 191 SER A CA 1
ATOM 1501 C C . SER A 1 191 ? -1.929 20.007 -5.165 1.00 83.44 191 SER A C 1
ATOM 1503 O O . SER A 1 191 ? -0.811 19.948 -4.662 1.00 83.44 191 SER A O 1
ATOM 1505 N N . LEU A 1 192 ? -2.620 18.908 -5.480 1.00 90.81 192 LEU A N 1
ATOM 1506 C CA . LEU A 1 192 ? -2.167 17.562 -5.139 1.00 90.81 192 LEU A CA 1
ATOM 1507 C C . LEU A 1 192 ? -1.077 17.070 -6.094 1.00 90.81 192 LEU A C 1
ATOM 1509 O O . LEU A 1 192 ? -0.148 16.395 -5.665 1.00 90.81 192 LEU A O 1
ATOM 1513 N N . GLY A 1 193 ? -1.147 17.438 -7.377 1.00 91.31 193 GLY A N 1
ATOM 1514 C CA . GLY A 1 193 ? -0.124 17.063 -8.361 1.00 91.31 193 GLY A CA 1
ATOM 1515 C C . GLY A 1 193 ? 1.271 17.611 -8.030 1.00 91.31 193 GLY A C 1
ATOM 1516 O O . GLY A 1 193 ? 2.269 16.941 -8.293 1.00 91.31 193 GLY A O 1
ATOM 1517 N N . ALA A 1 194 ? 1.326 18.794 -7.409 1.00 91.75 194 ALA A N 1
ATOM 1518 C CA . ALA A 1 194 ? 2.559 19.446 -6.974 1.00 91.75 194 ALA A CA 1
ATOM 1519 C C . ALA A 1 194 ? 3.062 18.971 -5.598 1.00 91.75 194 ALA A C 1
ATOM 1521 O O . ALA A 1 194 ? 4.133 19.403 -5.175 1.00 91.75 194 ALA A O 1
ATOM 1522 N N . PHE A 1 195 ? 2.316 18.103 -4.900 1.00 92.94 195 PHE A N 1
ATOM 1523 C CA . PHE A 1 195 ? 2.729 17.600 -3.593 1.00 92.94 195 PHE A CA 1
ATOM 1524 C C . PHE A 1 195 ? 4.068 16.873 -3.703 1.00 92.94 195 PHE A C 1
ATOM 1526 O O . PHE A 1 195 ? 4.228 15.997 -4.554 1.00 92.94 195 PHE A O 1
ATOM 1533 N N . ILE A 1 196 ? 5.022 17.211 -2.840 1.00 93.38 196 ILE A N 1
ATOM 1534 C CA . ILE A 1 196 ? 6.334 16.564 -2.843 1.00 93.38 196 ILE A CA 1
ATOM 1535 C C . ILE A 1 196 ? 6.256 15.266 -2.039 1.00 93.38 196 ILE A C 1
ATOM 1537 O O . ILE A 1 196 ? 6.168 15.268 -0.813 1.00 93.38 196 ILE A O 1
ATOM 1541 N N . TYR A 1 197 ? 6.266 14.138 -2.747 1.00 93.31 197 TYR A N 1
ATOM 1542 C CA . TYR A 1 197 ? 6.344 12.824 -2.133 1.00 93.31 197 TYR A CA 1
ATOM 1543 C C . TYR A 1 197 ? 7.797 12.494 -1.799 1.00 93.31 197 TYR A C 1
ATOM 1545 O O . TYR A 1 197 ? 8.622 12.318 -2.697 1.00 93.31 197 TYR A O 1
ATOM 1553 N N . THR A 1 198 ? 8.075 12.353 -0.506 1.00 92.81 198 THR A N 1
ATOM 1554 C CA . THR A 1 198 ? 9.349 11.845 0.007 1.00 92.81 198 THR A CA 1
ATOM 1555 C C . THR A 1 198 ? 9.170 10.403 0.476 1.00 92.81 198 THR A C 1
ATOM 1557 O O . THR A 1 198 ? 8.359 10.119 1.361 1.00 92.81 198 THR A O 1
ATOM 1560 N N . SER A 1 199 ? 9.954 9.499 -0.102 1.00 93.38 199 SER A N 1
ATOM 1561 C CA . SER A 1 199 ? 10.109 8.113 0.326 1.00 93.38 199 SER A CA 1
ATOM 1562 C C . SER A 1 199 ? 11.432 7.939 1.060 1.00 93.38 199 SER A C 1
ATOM 1564 O O . SER A 1 199 ? 12.423 8.602 0.742 1.00 93.38 199 SER A O 1
ATOM 1566 N N . LYS A 1 200 ? 11.438 7.048 2.052 1.00 93.00 200 LYS A N 1
ATOM 1567 C CA . LYS A 1 200 ? 12.643 6.638 2.770 1.00 93.00 200 LYS A CA 1
ATOM 1568 C C . LYS A 1 200 ? 12.765 5.126 2.749 1.00 93.00 200 LYS A C 1
ATOM 1570 O O . LYS A 1 200 ? 11.768 4.436 2.978 1.00 93.00 200 LYS A O 1
ATOM 1575 N N . ALA A 1 201 ? 13.971 4.634 2.500 1.00 93.19 201 ALA A N 1
ATOM 1576 C CA . ALA A 1 201 ? 14.280 3.221 2.572 1.00 93.19 201 ALA A CA 1
ATOM 1577 C C . ALA A 1 201 ? 13.982 2.698 3.980 1.00 93.19 201 ALA A C 1
ATOM 1579 O O . ALA A 1 201 ? 14.389 3.270 4.993 1.00 93.19 201 ALA A O 1
ATOM 1580 N N . ASP A 1 202 ? 13.239 1.600 4.031 1.00 93.56 202 ASP A N 1
ATOM 1581 C CA . ASP A 1 202 ? 12.841 0.946 5.265 1.00 93.56 202 ASP A CA 1
ATOM 1582 C C . ASP A 1 202 ? 13.048 -0.553 5.093 1.00 93.56 202 ASP A C 1
ATOM 1584 O O . ASP A 1 202 ? 12.397 -1.210 4.279 1.00 93.56 202 ASP A O 1
ATOM 1588 N N . LYS A 1 203 ? 14.015 -1.075 5.844 1.00 94.00 203 LYS A N 1
ATOM 1589 C CA . LYS A 1 203 ? 14.471 -2.459 5.734 1.00 94.00 203 LYS A CA 1
ATOM 1590 C C . LYS A 1 203 ? 13.367 -3.474 6.030 1.00 94.00 203 LYS A C 1
ATOM 1592 O O . LYS A 1 203 ? 13.310 -4.510 5.375 1.00 94.00 203 LYS A O 1
ATOM 1597 N N . TYR A 1 204 ? 12.496 -3.190 6.994 1.00 92.50 204 TYR A N 1
ATOM 1598 C CA . TYR A 1 204 ? 11.432 -4.112 7.394 1.00 92.50 204 TYR A CA 1
ATOM 1599 C C . TYR A 1 204 ? 10.272 -4.082 6.403 1.00 92.50 204 TYR A C 1
ATOM 1601 O O . TYR A 1 204 ? 9.811 -5.141 5.986 1.00 92.50 204 TYR A O 1
ATOM 1609 N N . THR A 1 205 ? 9.911 -2.892 5.914 1.00 94.88 205 THR A N 1
ATOM 1610 C CA . THR A 1 205 ? 8.974 -2.715 4.795 1.00 94.88 205 THR A CA 1
ATOM 1611 C C . THR A 1 205 ? 9.446 -3.507 3.573 1.00 94.88 205 THR A C 1
ATOM 1613 O O . THR A 1 205 ? 8.671 -4.250 2.972 1.00 94.88 205 THR A O 1
ATOM 1616 N N . TRP A 1 206 ? 10.734 -3.401 3.225 1.00 97.19 206 TRP A N 1
ATOM 1617 C CA . TRP A 1 206 ? 11.331 -4.130 2.106 1.00 97.19 206 TRP A CA 1
ATOM 1618 C C . TRP A 1 206 ? 11.264 -5.650 2.304 1.00 97.19 206 TRP A C 1
ATOM 1620 O O . TRP A 1 206 ? 10.685 -6.360 1.483 1.00 97.19 206 TRP A O 1
ATOM 1630 N N . ARG A 1 207 ? 11.758 -6.148 3.444 1.00 96.38 207 ARG A N 1
ATOM 1631 C CA . ARG A 1 207 ? 11.748 -7.581 3.794 1.00 96.38 207 ARG A CA 1
ATOM 1632 C C . ARG A 1 207 ? 10.346 -8.178 3.856 1.00 96.38 207 ARG A C 1
ATOM 1634 O O . ARG A 1 207 ? 10.171 -9.338 3.475 1.00 96.38 207 ARG A O 1
ATOM 1641 N N . GLY A 1 208 ? 9.382 -7.421 4.376 1.00 96.50 208 GLY A N 1
ATOM 1642 C CA . GLY A 1 208 ? 7.969 -7.787 4.475 1.00 96.50 208 GLY A CA 1
ATOM 1643 C C . GLY A 1 208 ? 7.240 -7.760 3.132 1.00 96.50 208 GLY A C 1
ATOM 1644 O O . GLY A 1 208 ? 6.136 -8.284 3.027 1.00 96.50 208 GLY A O 1
ATOM 1645 N N . SER A 1 209 ? 7.870 -7.212 2.091 1.00 97.62 209 SER A N 1
ATOM 1646 C CA . SER A 1 209 ? 7.325 -7.137 0.732 1.00 97.62 209 SER A CA 1
ATOM 1647 C C . SER A 1 209 ? 7.901 -8.192 -0.217 1.00 97.62 209 SER A C 1
ATOM 1649 O O . SER A 1 209 ? 7.596 -8.165 -1.407 1.00 97.62 209 SER A O 1
ATOM 1651 N N . GLU A 1 210 ? 8.701 -9.138 0.288 1.00 97.69 210 GLU A N 1
ATOM 1652 C CA . GLU A 1 210 ? 9.235 -10.246 -0.508 1.00 97.69 210 GLU A CA 1
ATOM 1653 C C . GLU A 1 210 ? 8.092 -11.131 -1.058 1.00 97.69 210 GLU A C 1
ATOM 1655 O O . GLU A 1 210 ? 7.350 -11.727 -0.262 1.00 97.69 210 GLU A O 1
ATOM 1660 N N . PRO A 1 211 ? 7.968 -11.306 -2.392 1.00 97.56 211 PRO A N 1
ATOM 1661 C CA . PRO A 1 211 ? 6.859 -12.026 -3.014 1.00 97.56 211 PRO A CA 1
ATOM 1662 C C . PRO A 1 211 ? 6.628 -13.432 -2.460 1.00 97.56 211 PRO A C 1
ATOM 1664 O O . PRO A 1 211 ? 5.483 -13.817 -2.244 1.00 97.56 211 PRO A O 1
ATOM 1667 N N . ALA A 1 212 ? 7.687 -14.189 -2.161 1.00 96.81 212 ALA A N 1
ATOM 1668 C CA . ALA A 1 212 ? 7.557 -15.544 -1.621 1.00 96.81 212 ALA A CA 1
ATOM 1669 C C . ALA A 1 212 ? 6.892 -15.568 -0.229 1.00 96.81 212 ALA A C 1
ATOM 1671 O O . ALA A 1 212 ? 6.071 -16.445 0.067 1.00 96.81 212 ALA A O 1
ATOM 1672 N N . LYS A 1 213 ? 7.201 -14.585 0.627 1.00 97.94 213 LYS A N 1
ATOM 1673 C CA . LYS A 1 213 ? 6.585 -14.454 1.956 1.00 97.94 213 LYS A CA 1
ATOM 1674 C C . LYS A 1 213 ? 5.134 -13.989 1.845 1.00 97.94 213 LYS A C 1
ATOM 1676 O O . LYS A 1 213 ? 4.266 -14.549 2.517 1.00 97.94 213 LYS A O 1
ATOM 1681 N N . VAL A 1 214 ? 4.860 -13.016 0.972 1.00 98.50 214 VAL A N 1
ATOM 1682 C CA . VAL A 1 214 ? 3.493 -12.532 0.713 1.00 98.50 214 VAL A CA 1
ATOM 1683 C C . VAL A 1 214 ? 2.624 -13.651 0.139 1.00 98.50 214 VAL A C 1
ATOM 1685 O O . VAL A 1 214 ? 1.505 -13.855 0.606 1.00 98.50 214 VAL A O 1
ATOM 1688 N N . LYS A 1 215 ? 3.158 -14.453 -0.790 1.00 98.25 215 LYS A N 1
ATOM 1689 C CA . LYS A 1 215 ? 2.466 -15.625 -1.334 1.00 98.25 215 LYS A CA 1
ATOM 1690 C C . LYS A 1 215 ? 2.145 -16.644 -0.243 1.00 98.25 215 LYS A C 1
ATOM 1692 O O . LYS A 1 215 ? 1.030 -17.148 -0.187 1.00 98.25 215 LYS A O 1
ATOM 1697 N N . SER A 1 216 ? 3.081 -16.901 0.669 1.00 98.44 216 SER A N 1
ATOM 1698 C CA . SER A 1 216 ? 2.848 -17.813 1.799 1.00 98.44 216 SER A CA 1
ATOM 1699 C C . SER A 1 216 ? 1.704 -17.330 2.705 1.00 98.44 216 SER A C 1
ATOM 1701 O O . SER A 1 216 ? 0.896 -18.137 3.176 1.00 98.44 216 SER A O 1
ATOM 1703 N N . LEU A 1 217 ? 1.589 -16.011 2.916 1.00 98.69 217 LEU A N 1
ATOM 1704 C CA . LEU A 1 217 ? 0.440 -15.420 3.605 1.00 98.69 217 LEU A CA 1
ATOM 1705 C C . LEU A 1 217 ? -0.851 -15.619 2.795 1.00 98.69 217 LEU A C 1
ATOM 1707 O O . LEU A 1 217 ? -1.838 -16.092 3.360 1.00 98.69 217 LEU A O 1
ATOM 1711 N N . ALA A 1 218 ? -0.840 -15.312 1.494 1.00 98.62 218 ALA A N 1
ATOM 1712 C CA . ALA A 1 218 ? -1.988 -15.487 0.603 1.00 98.62 218 ALA A CA 1
ATOM 1713 C C . ALA A 1 218 ? -2.511 -16.933 0.632 1.00 98.62 218 ALA A C 1
ATOM 1715 O O . ALA A 1 218 ? -3.691 -17.159 0.897 1.00 98.62 218 ALA A O 1
ATOM 1716 N N . ASP A 1 219 ? -1.623 -17.918 0.474 1.00 98.44 219 ASP A N 1
ATOM 1717 C CA . ASP A 1 219 ? -1.954 -19.346 0.518 1.00 98.44 219 ASP A CA 1
ATOM 1718 C C . ASP A 1 219 ? -2.598 -19.721 1.870 1.00 98.44 219 ASP A C 1
ATOM 1720 O O . ASP A 1 219 ? -3.586 -20.460 1.935 1.00 98.44 219 ASP A O 1
ATOM 1724 N N . SER A 1 220 ? -2.080 -19.178 2.979 1.00 98.50 220 SER A N 1
ATOM 1725 C CA . SER A 1 220 ? -2.648 -19.386 4.314 1.00 98.50 220 SER A CA 1
ATOM 1726 C C . SER A 1 220 ? -4.068 -18.831 4.447 1.00 98.50 220 SER A C 1
ATOM 1728 O O . SER A 1 220 ? -4.941 -19.508 4.998 1.00 98.50 220 SER A O 1
ATOM 1730 N N . VAL A 1 221 ? -4.308 -17.626 3.928 1.00 98.50 221 VAL A N 1
ATOM 1731 C CA . VAL A 1 221 ? -5.620 -16.969 3.944 1.00 98.50 221 VAL A CA 1
ATOM 1732 C C . VAL A 1 221 ? -6.616 -17.731 3.075 1.00 98.50 221 VAL A C 1
ATOM 1734 O O . VAL A 1 221 ? -7.712 -18.053 3.543 1.00 98.50 221 VAL A O 1
ATOM 1737 N N . LEU A 1 222 ? -6.226 -18.069 1.842 1.00 98.19 222 LEU A N 1
ATOM 1738 C CA . LEU A 1 222 ? -7.077 -18.732 0.853 1.00 98.19 222 LEU A CA 1
ATOM 1739 C C . LEU A 1 222 ? -7.532 -20.122 1.312 1.00 98.19 222 LEU A C 1
ATOM 1741 O O . LEU A 1 222 ? -8.682 -20.485 1.069 1.00 98.19 222 LEU A O 1
ATOM 1745 N N . ARG A 1 223 ? -6.711 -20.859 2.077 1.00 97.75 223 ARG A N 1
ATOM 1746 C CA . ARG A 1 223 ? -7.124 -22.129 2.713 1.00 97.75 223 ARG A CA 1
ATOM 1747 C C . ARG A 1 223 ? -8.318 -21.993 3.662 1.00 97.75 223 ARG A C 1
ATOM 1749 O O . ARG A 1 223 ? -9.004 -22.978 3.917 1.00 97.75 223 ARG A O 1
ATOM 1756 N N . ARG A 1 224 ? -8.561 -20.802 4.213 1.00 96.38 224 ARG A N 1
ATOM 1757 C CA . ARG A 1 224 ? -9.724 -20.501 5.069 1.00 96.38 224 ARG A CA 1
ATOM 1758 C C . ARG A 1 224 ? -10.853 -19.789 4.322 1.00 96.38 224 ARG A C 1
ATOM 1760 O O . ARG A 1 224 ? -11.888 -19.529 4.924 1.00 96.38 224 ARG A O 1
ATOM 1767 N N . GLY A 1 225 ? -10.664 -19.494 3.040 1.00 96.94 225 GLY A N 1
ATOM 1768 C CA . GLY A 1 225 ? -11.592 -18.735 2.214 1.00 96.94 225 GLY A CA 1
ATOM 1769 C C . GLY A 1 225 ? -11.018 -17.381 1.806 1.00 96.94 225 GLY A C 1
ATOM 1770 O O . GLY A 1 225 ? -10.378 -16.681 2.600 1.00 96.94 225 GLY A O 1
ATOM 1771 N N . ARG A 1 226 ? -11.266 -17.016 0.546 1.00 98.00 226 ARG A N 1
ATOM 1772 C CA . ARG A 1 226 ? -10.866 -15.733 -0.034 1.00 98.00 226 ARG A CA 1
ATOM 1773 C C . ARG A 1 226 ? -11.589 -14.579 0.679 1.00 98.00 226 ARG A C 1
ATOM 1775 O O . ARG A 1 226 ? -12.809 -14.654 0.816 1.00 98.00 226 ARG A O 1
ATOM 1782 N N . PRO A 1 227 ? -10.876 -13.539 1.150 1.00 98.12 227 PRO A N 1
ATOM 1783 C CA . PRO A 1 227 ? -11.519 -12.346 1.682 1.00 98.12 227 PRO A CA 1
ATOM 1784 C C . PRO A 1 227 ? -12.142 -11.531 0.543 1.00 98.12 227 PRO A C 1
ATOM 1786 O O . PRO A 1 227 ? -11.651 -11.534 -0.582 1.00 98.12 227 PRO A O 1
ATOM 1789 N N . GLU A 1 228 ? -13.197 -10.785 0.843 1.00 98.38 228 GLU A N 1
ATOM 1790 C CA . GLU A 1 228 ? -13.735 -9.781 -0.077 1.00 98.38 228 GLU A CA 1
ATOM 1791 C C . GLU A 1 228 ? -12.823 -8.550 -0.136 1.00 98.38 228 GLU A C 1
ATOM 1793 O O . GLU A 1 228 ? -12.669 -7.937 -1.197 1.00 98.38 228 GLU A O 1
ATOM 1798 N N . ILE A 1 229 ? -12.199 -8.202 0.997 1.00 98.69 229 ILE A N 1
ATOM 1799 C CA . ILE A 1 229 ? -11.280 -7.073 1.124 1.00 98.69 229 ILE A CA 1
ATOM 1800 C C . ILE A 1 229 ? -10.125 -7.370 2.086 1.00 98.69 229 ILE A C 1
ATOM 1802 O O . ILE A 1 229 ? -10.313 -7.915 3.175 1.00 98.69 229 ILE A O 1
ATOM 1806 N N . ALA A 1 230 ? -8.923 -6.960 1.692 1.00 98.69 230 ALA A N 1
ATOM 1807 C CA . ALA A 1 230 ? -7.763 -6.855 2.562 1.00 98.69 230 ALA A CA 1
ATOM 1808 C C . ALA A 1 230 ? -7.587 -5.396 3.020 1.00 98.69 230 ALA A C 1
ATOM 1810 O O . ALA A 1 230 ? -7.664 -4.473 2.211 1.00 98.69 230 ALA A O 1
ATOM 1811 N N . VAL A 1 231 ? -7.350 -5.187 4.313 1.00 98.69 231 VAL A N 1
ATOM 1812 C CA . VAL A 1 231 ? -7.151 -3.883 4.951 1.00 98.69 231 VAL A CA 1
ATOM 1813 C C . VAL A 1 231 ? -5.742 -3.836 5.537 1.00 98.69 231 VAL A C 1
ATOM 1815 O O . VAL A 1 231 ? -5.475 -4.459 6.564 1.00 98.69 231 VAL A O 1
ATOM 1818 N N . GLY A 1 232 ? -4.843 -3.119 4.865 1.00 98.06 232 GLY A N 1
ATOM 1819 C CA . GLY A 1 232 ? -3.445 -2.970 5.269 1.00 98.06 232 GLY A CA 1
ATOM 1820 C C . GLY A 1 232 ? -3.200 -1.741 6.147 1.00 98.06 232 GLY A C 1
ATOM 1821 O O . GLY A 1 232 ? -3.892 -0.725 6.020 1.00 98.06 232 GLY A O 1
ATOM 1822 N N . LEU A 1 233 ? -2.189 -1.804 7.012 1.00 95.88 233 LEU A N 1
ATOM 1823 C CA . LEU A 1 233 ? -1.686 -0.655 7.766 1.00 95.88 233 LEU A CA 1
ATOM 1824 C C . LEU A 1 233 ? -0.617 0.106 6.967 1.00 95.88 233 LEU A C 1
ATOM 1826 O O . LEU A 1 233 ? 0.518 -0.343 6.794 1.00 95.88 233 LEU A O 1
ATOM 1830 N N . ALA A 1 234 ? -0.962 1.281 6.455 1.00 94.88 234 ALA A N 1
ATOM 1831 C CA . ALA A 1 234 ? 0.018 2.165 5.843 1.00 94.88 234 ALA A CA 1
ATOM 1832 C C . ALA A 1 234 ? 0.932 2.781 6.923 1.00 94.88 234 ALA A C 1
ATOM 1834 O O . ALA A 1 234 ? 0.475 3.174 7.995 1.00 94.88 234 ALA A O 1
ATOM 1835 N N . HIS A 1 235 ? 2.226 2.967 6.667 1.00 91.50 235 HIS A N 1
ATOM 1836 C CA . HIS A 1 235 ? 2.858 2.959 5.340 1.00 91.50 235 HIS A CA 1
ATOM 1837 C C . HIS A 1 235 ? 3.577 1.653 4.965 1.00 91.50 235 HIS A C 1
ATOM 1839 O O . HIS A 1 235 ? 3.835 1.443 3.782 1.00 91.50 235 HIS A O 1
ATOM 1845 N N . GLY A 1 236 ? 3.907 0.806 5.943 1.00 93.00 236 GLY A N 1
ATOM 1846 C CA . GLY A 1 236 ? 4.741 -0.382 5.737 1.00 93.00 236 GLY A CA 1
ATOM 1847 C C . GLY A 1 236 ? 4.074 -1.445 4.866 1.00 93.00 236 GLY A C 1
ATOM 1848 O O . GLY A 1 236 ? 4.676 -1.960 3.925 1.00 93.00 236 GLY A O 1
ATOM 1849 N N . SER A 1 237 ? 2.779 -1.679 5.068 1.00 96.81 237 SER A N 1
ATOM 1850 C CA . SER A 1 237 ? 2.094 -2.774 4.377 1.00 96.81 237 SER A CA 1
ATOM 1851 C C . SER A 1 237 ? 1.691 -2.460 2.938 1.00 96.81 237 SER A C 1
ATOM 1853 O O . SER A 1 237 ? 1.088 -3.307 2.290 1.00 96.81 237 SER A O 1
ATOM 1855 N N . ILE A 1 238 ? 2.000 -1.273 2.399 1.00 98.19 238 ILE A N 1
ATOM 1856 C CA . ILE A 1 238 ? 1.517 -0.865 1.070 1.00 98.19 238 ILE A CA 1
ATOM 1857 C C . ILE A 1 238 ? 2.022 -1.803 -0.025 1.00 98.19 238 ILE A C 1
ATOM 1859 O O . ILE A 1 238 ? 1.233 -2.318 -0.815 1.00 98.19 238 ILE A O 1
ATOM 1863 N N . MET A 1 239 ? 3.329 -2.048 -0.058 1.00 98.38 239 MET A N 1
ATOM 1864 C CA . MET A 1 239 ? 3.960 -2.890 -1.078 1.00 98.38 239 MET A CA 1
ATOM 1865 C C . MET A 1 239 ? 3.495 -4.347 -0.946 1.00 98.38 239 MET A C 1
ATOM 1867 O O . MET A 1 239 ? 3.002 -4.936 -1.910 1.00 98.38 239 MET A O 1
ATOM 1871 N N . ALA A 1 240 ? 3.546 -4.897 0.269 1.00 98.38 240 ALA A N 1
ATOM 1872 C CA . ALA A 1 240 ? 3.025 -6.227 0.572 1.00 98.38 240 ALA A CA 1
ATOM 1873 C C . ALA A 1 240 ? 1.531 -6.372 0.234 1.00 98.38 240 ALA A C 1
ATOM 1875 O O . ALA A 1 240 ? 1.115 -7.374 -0.336 1.00 98.38 240 ALA A O 1
ATOM 1876 N N . GLY A 1 241 ? 0.725 -5.360 0.544 1.00 98.56 241 GLY A N 1
ATOM 1877 C CA . GLY A 1 241 ? -0.717 -5.342 0.335 1.00 98.56 241 GLY A CA 1
ATOM 1878 C C . GLY A 1 241 ? -1.125 -5.331 -1.125 1.00 98.56 241 GLY A C 1
ATOM 1879 O O . GLY A 1 241 ? -2.070 -6.019 -1.502 1.00 98.56 241 GLY A O 1
ATOM 1880 N N . LEU A 1 242 ? -0.390 -4.595 -1.956 1.00 98.75 242 LEU A N 1
ATOM 1881 C CA . LEU A 1 242 ? -0.593 -4.601 -3.400 1.00 98.75 242 LEU A CA 1
ATOM 1882 C C . LEU A 1 242 ? -0.325 -5.985 -4.000 1.00 98.75 242 LEU A C 1
ATOM 1884 O O . LEU A 1 242 ? -1.144 -6.476 -4.776 1.00 98.75 242 LEU A O 1
ATOM 1888 N N . LEU A 1 243 ? 0.776 -6.638 -3.607 1.00 98.38 243 LEU A N 1
ATOM 1889 C CA . LEU A 1 243 ? 1.063 -8.020 -4.008 1.00 98.38 243 LEU A CA 1
ATOM 1890 C C . LEU A 1 243 ? -0.023 -8.975 -3.505 1.00 98.38 243 LEU A C 1
ATOM 1892 O O . LEU A 1 243 ? -0.549 -9.775 -4.275 1.00 98.38 243 LEU A O 1
ATOM 1896 N N . LEU A 1 244 ? -0.391 -8.855 -2.230 1.00 98.38 244 LEU A N 1
ATOM 1897 C CA . LEU A 1 244 ? -1.369 -9.714 -1.575 1.00 98.38 244 LEU A CA 1
ATOM 1898 C C . LEU A 1 244 ? -2.747 -9.625 -2.247 1.00 98.38 244 LEU A C 1
ATOM 1900 O O . LEU A 1 244 ? -3.384 -10.651 -2.467 1.00 98.38 244 LEU A O 1
ATOM 1904 N N . ALA A 1 245 ? -3.193 -8.422 -2.618 1.00 98.12 245 ALA A N 1
ATOM 1905 C CA . ALA A 1 245 ? -4.458 -8.217 -3.320 1.00 98.12 245 ALA A CA 1
ATOM 1906 C C . ALA A 1 245 ? -4.453 -8.826 -4.727 1.00 98.12 245 ALA A C 1
ATOM 1908 O O . ALA A 1 245 ? -5.450 -9.422 -5.128 1.00 98.12 245 ALA A O 1
ATOM 1909 N N . CYS A 1 246 ? -3.331 -8.728 -5.450 1.00 97.44 246 CYS A N 1
ATOM 1910 C CA . CYS A 1 246 ? -3.177 -9.386 -6.748 1.00 97.44 246 CYS A CA 1
ATOM 1911 C C . CYS A 1 246 ? -3.221 -10.917 -6.601 1.00 97.44 246 CYS A C 1
ATOM 1913 O O . CYS A 1 246 ? -3.947 -11.580 -7.332 1.00 97.44 246 CYS A O 1
ATOM 1915 N N . MET A 1 247 ? -2.504 -11.470 -5.617 1.00 97.06 247 MET A N 1
ATOM 1916 C CA . MET A 1 247 ? -2.461 -12.915 -5.359 1.00 97.06 247 MET A CA 1
ATOM 1917 C C . MET A 1 247 ? -3.801 -13.467 -4.860 1.00 97.06 247 MET A C 1
ATOM 1919 O O . MET A 1 247 ? -4.165 -14.584 -5.177 1.00 97.06 247 MET A O 1
ATOM 1923 N N . MET A 1 248 ? -4.565 -12.727 -4.060 1.00 97.19 248 MET A N 1
ATOM 1924 C CA . MET A 1 248 ? -5.852 -13.231 -3.563 1.00 97.19 248 MET A CA 1
ATOM 1925 C C . MET A 1 248 ? -7.032 -12.880 -4.468 1.00 97.19 248 MET A C 1
ATOM 1927 O O . MET A 1 248 ? -8.123 -13.397 -4.225 1.00 97.19 248 MET A O 1
ATOM 1931 N N . ASP A 1 249 ? -6.828 -12.022 -5.474 1.00 96.12 249 ASP A N 1
ATOM 1932 C CA . ASP A 1 249 ? -7.886 -11.454 -6.315 1.00 96.12 249 ASP A CA 1
ATOM 1933 C C . ASP A 1 249 ? -9.031 -10.887 -5.451 1.00 96.12 249 ASP A C 1
ATOM 1935 O O . ASP A 1 249 ? -10.185 -11.322 -5.502 1.00 96.12 249 ASP A O 1
ATOM 1939 N N . CYS A 1 250 ? -8.674 -9.957 -4.558 1.00 97.25 250 CYS A N 1
ATOM 1940 C CA . CYS A 1 250 ? -9.602 -9.310 -3.630 1.00 97.25 250 CYS A CA 1
ATOM 1941 C C . CYS A 1 250 ? -9.467 -7.784 -3.654 1.00 97.25 250 CYS A C 1
ATOM 1943 O O . CYS A 1 250 ? -8.489 -7.222 -4.149 1.00 97.25 250 CYS A O 1
ATOM 1945 N N . ARG A 1 251 ? -10.445 -7.085 -3.064 1.00 98.25 251 ARG A N 1
ATOM 1946 C CA . ARG A 1 251 ? -10.348 -5.632 -2.878 1.00 98.25 251 ARG A CA 1
ATOM 1947 C C . ARG A 1 251 ? -9.240 -5.310 -1.876 1.00 98.25 251 ARG A C 1
ATOM 1949 O O . ARG A 1 251 ? -8.908 -6.123 -1.016 1.00 98.25 251 ARG A O 1
ATOM 1956 N N . LEU A 1 252 ? -8.714 -4.094 -1.956 1.00 98.69 252 LEU A N 1
ATOM 1957 C CA . LEU A 1 252 ? -7.680 -3.590 -1.059 1.00 98.69 252 LEU A CA 1
ATOM 1958 C C . LEU A 1 252 ? -8.102 -2.234 -0.493 1.00 98.69 252 LEU A C 1
ATOM 1960 O O . LEU A 1 252 ? -8.693 -1.416 -1.198 1.00 98.69 252 LEU A O 1
ATOM 1964 N N . TRP A 1 253 ? -7.793 -2.002 0.776 1.00 98.62 253 TRP A N 1
ATOM 1965 C CA . TRP A 1 253 ? -7.890 -0.706 1.436 1.00 98.62 253 TRP A CA 1
ATOM 1966 C C . TRP A 1 253 ? -6.687 -0.516 2.348 1.00 98.62 253 TRP A C 1
ATOM 1968 O O . TRP A 1 253 ? -6.217 -1.483 2.942 1.00 98.62 253 TRP A O 1
ATOM 1978 N N . PHE A 1 254 ? -6.204 0.715 2.501 1.00 98.56 254 PHE A N 1
ATOM 1979 C CA . PHE A 1 254 ? -5.224 1.021 3.541 1.00 98.56 254 PHE A CA 1
ATOM 1980 C C . PHE A 1 254 ? -5.788 2.023 4.531 1.00 98.56 254 PHE A C 1
ATOM 1982 O O . PHE A 1 254 ? -6.426 3.004 4.146 1.00 98.56 254 PHE A O 1
ATOM 1989 N N . LEU A 1 255 ? -5.504 1.785 5.804 1.00 97.62 255 LEU A N 1
ATOM 1990 C CA . LEU A 1 255 ? -5.685 2.759 6.869 1.00 97.62 255 LEU A CA 1
ATOM 1991 C C . LEU A 1 255 ? -4.312 3.224 7.326 1.00 97.62 255 LEU A C 1
ATOM 1993 O O . LEU A 1 255 ? -3.368 2.434 7.376 1.00 97.62 255 LEU A O 1
ATOM 1997 N N . ARG A 1 256 ? -4.176 4.506 7.662 1.00 95.12 256 ARG A N 1
ATOM 1998 C CA . ARG A 1 256 ? -2.911 4.994 8.207 1.00 95.12 256 ARG A CA 1
ATOM 1999 C C . ARG A 1 256 ? -2.777 4.512 9.640 1.00 95.12 256 ARG A C 1
ATOM 2001 O O . ARG A 1 256 ? -3.612 4.840 10.480 1.00 95.12 256 ARG A O 1
ATOM 2008 N N . PHE A 1 257 ? -1.702 3.792 9.922 1.00 93.44 257 PHE A N 1
ATOM 2009 C CA . PHE A 1 257 ? -1.300 3.543 11.291 1.00 93.44 257 PHE A CA 1
ATOM 2010 C C . PHE A 1 257 ? 0.208 3.344 11.372 1.00 93.44 257 PHE A C 1
ATOM 2012 O O . PHE A 1 257 ? 0.732 2.275 11.081 1.00 93.44 257 PHE A O 1
ATOM 2019 N N . SER A 1 258 ? 0.919 4.392 11.782 1.00 86.69 258 SER A N 1
ATOM 2020 C CA . SER A 1 258 ? 2.370 4.345 11.888 1.00 86.69 258 SER A CA 1
ATOM 2021 C C . SER A 1 258 ? 2.860 4.969 13.194 1.00 86.69 258 SER A C 1
ATOM 2023 O O . SER A 1 258 ? 3.179 6.161 13.257 1.00 86.69 258 SER A O 1
ATOM 2025 N N . MET A 1 259 ? 3.039 4.127 14.214 1.00 83.06 259 MET A N 1
ATOM 2026 C CA . MET A 1 259 ? 3.557 4.536 15.527 1.00 83.06 259 MET A CA 1
ATOM 2027 C C . MET A 1 259 ? 4.941 5.201 15.440 1.00 83.06 259 MET A C 1
ATOM 2029 O O . MET A 1 259 ? 5.203 6.172 16.140 1.00 83.06 259 MET A O 1
ATOM 2033 N N . PHE A 1 260 ? 5.821 4.731 14.549 1.00 78.88 260 PHE A N 1
ATOM 2034 C CA . PHE A 1 260 ? 7.192 5.249 14.449 1.00 78.88 260 PHE A CA 1
ATOM 2035 C C . PHE A 1 260 ? 7.311 6.471 13.531 1.00 78.88 260 PHE A C 1
ATOM 2037 O O . PHE A 1 260 ? 7.892 7.478 13.922 1.00 78.88 260 PHE A O 1
ATOM 2044 N N . LYS A 1 261 ? 6.742 6.414 12.316 1.00 77.94 261 LYS A N 1
ATOM 2045 C CA . LYS A 1 261 ? 6.903 7.487 11.310 1.00 77.94 261 LYS A CA 1
ATOM 2046 C C . LYS A 1 261 ? 5.937 8.662 11.505 1.00 77.94 261 LYS A C 1
ATOM 2048 O O . LYS A 1 261 ? 6.193 9.743 10.984 1.00 77.94 261 LYS A O 1
ATOM 2053 N N . ARG A 1 262 ? 4.818 8.453 12.211 1.00 80.56 262 ARG A N 1
ATOM 2054 C CA . ARG A 1 262 ? 3.725 9.434 12.370 1.00 80.56 262 ARG A CA 1
ATOM 2055 C C . ARG A 1 262 ? 3.274 9.634 13.814 1.00 80.56 262 ARG A C 1
ATOM 2057 O O . ARG A 1 262 ? 2.416 10.475 14.046 1.00 80.56 262 ARG A O 1
ATOM 2064 N N . LYS A 1 263 ? 3.839 8.874 14.764 1.00 84.25 263 LYS A N 1
ATOM 2065 C CA . LYS A 1 263 ? 3.442 8.884 16.182 1.00 84.25 263 LYS A CA 1
ATOM 2066 C C . LYS A 1 263 ? 1.946 8.629 16.386 1.00 84.25 263 LYS A C 1
ATOM 2068 O O . LYS A 1 263 ? 1.364 9.084 17.368 1.00 84.25 263 LYS A O 1
ATOM 2073 N N . ASP A 1 264 ? 1.327 7.893 15.463 1.00 86.44 264 ASP A N 1
ATOM 2074 C CA . ASP A 1 264 ? -0.072 7.504 15.593 1.00 86.44 264 ASP A CA 1
ATOM 2075 C C . ASP A 1 264 ? -0.223 6.603 16.830 1.00 86.44 264 ASP A C 1
ATOM 2077 O O . ASP A 1 264 ? 0.519 5.634 16.994 1.00 86.44 264 ASP A O 1
ATOM 2081 N N . VAL A 1 265 ? -1.194 6.897 17.695 1.00 88.44 265 VAL A N 1
ATOM 2082 C CA . VAL A 1 265 ? -1.498 6.057 18.874 1.00 88.44 265 VAL A CA 1
ATOM 2083 C C . VAL A 1 265 ? -2.526 4.963 18.574 1.00 88.44 265 VAL A C 1
ATOM 2085 O O . VAL A 1 265 ? -2.650 3.997 19.324 1.00 88.44 265 VAL A O 1
ATOM 2088 N N . ARG A 1 266 ? -3.290 5.137 17.492 1.00 90.44 266 ARG A N 1
ATOM 2089 C CA . ARG A 1 266 ? -4.361 4.261 17.006 1.00 90.44 266 ARG A CA 1
ATOM 2090 C C . ARG A 1 266 ? -4.454 4.383 15.478 1.00 90.44 266 ARG A C 1
ATOM 2092 O O . ARG A 1 266 ? -3.984 5.390 14.939 1.00 90.44 266 ARG A O 1
ATOM 2099 N N . PRO A 1 267 ? -5.079 3.413 14.787 1.00 93.31 267 PRO A N 1
ATOM 2100 C CA . PRO A 1 267 ? -5.398 3.558 13.374 1.00 93.31 267 PRO A CA 1
ATOM 2101 C C . PRO A 1 267 ? -6.232 4.811 13.110 1.00 93.31 267 PRO A C 1
ATOM 2103 O O . PRO A 1 267 ? -7.194 5.092 13.826 1.00 93.31 267 PRO A O 1
ATOM 2106 N N . VAL A 1 268 ? -5.874 5.551 12.066 1.00 93.44 268 VAL A N 1
ATOM 2107 C CA . VAL A 1 268 ? -6.613 6.735 11.636 1.00 93.44 268 VAL A CA 1
ATOM 2108 C C . VAL A 1 268 ? -7.732 6.299 10.698 1.00 93.44 268 VAL A C 1
ATOM 2110 O O . VAL A 1 268 ? -7.472 5.821 9.594 1.00 93.44 268 VAL A O 1
ATOM 2113 N N . ILE A 1 269 ? -8.973 6.457 11.159 1.00 94.00 269 ILE A N 1
ATOM 2114 C CA . ILE A 1 269 ? -10.191 6.029 10.466 1.00 94.00 269 ILE A CA 1
ATOM 2115 C C . ILE A 1 269 ? -11.089 7.252 10.280 1.00 94.00 269 ILE A C 1
ATOM 2117 O O . ILE A 1 269 ? -11.471 7.902 11.253 1.00 94.00 269 ILE A O 1
ATOM 2121 N N . THR A 1 270 ? -11.419 7.580 9.033 1.00 93.88 270 THR A N 1
ATOM 2122 C CA . THR A 1 270 ? -12.416 8.610 8.713 1.00 93.88 270 THR A CA 1
ATOM 2123 C C . THR A 1 270 ? -13.839 8.037 8.802 1.00 93.88 270 THR A C 1
ATOM 2125 O O . THR A 1 270 ? -14.023 6.821 8.697 1.00 93.88 270 THR A O 1
ATOM 2128 N N . PRO A 1 271 ? -14.886 8.877 8.899 1.00 93.94 271 PRO A N 1
ATOM 2129 C CA . PRO A 1 271 ? -16.271 8.396 8.863 1.00 93.94 271 PRO A CA 1
ATOM 2130 C C . PRO A 1 271 ? -16.619 7.571 7.609 1.00 93.94 271 PRO A C 1
ATOM 2132 O O . PRO A 1 271 ? -17.423 6.636 7.672 1.00 93.94 271 PRO A O 1
ATOM 2135 N N . MET A 1 272 ? -16.004 7.885 6.462 1.00 95.62 272 MET A N 1
ATOM 2136 C CA . MET A 1 272 ? -16.209 7.120 5.228 1.00 95.62 272 MET A CA 1
ATOM 2137 C C . MET A 1 272 ? -15.490 5.769 5.249 1.00 95.62 272 MET A C 1
ATOM 2139 O O . MET A 1 272 ? -16.044 4.794 4.743 1.00 95.62 272 MET A O 1
ATOM 2143 N N . ASP A 1 273 ? -14.308 5.680 5.872 1.00 97.44 273 ASP A N 1
ATOM 2144 C CA . ASP A 1 273 ? -13.628 4.397 6.093 1.00 97.44 273 ASP A CA 1
ATOM 2145 C C . ASP A 1 273 ? -14.496 3.475 6.947 1.00 97.44 273 ASP A C 1
ATOM 2147 O O . ASP A 1 273 ? -14.728 2.325 6.584 1.00 97.44 273 ASP A O 1
ATOM 2151 N N . GLU A 1 274 ? -15.031 3.995 8.054 1.00 97.00 274 GLU A N 1
ATOM 2152 C CA . GLU A 1 274 ? -15.916 3.233 8.931 1.00 97.00 274 GLU A CA 1
ATOM 2153 C C . GLU A 1 274 ? -17.173 2.766 8.185 1.00 97.00 274 GLU A C 1
ATOM 2155 O O . GLU A 1 274 ? -17.523 1.588 8.246 1.00 97.00 274 GLU A O 1
ATOM 2160 N N . THR A 1 275 ? -17.820 3.657 7.426 1.00 96.81 275 THR A N 1
ATOM 2161 C CA . THR A 1 275 ? -18.998 3.312 6.612 1.00 96.81 275 THR A CA 1
ATOM 2162 C C . THR A 1 275 ? -18.681 2.201 5.607 1.00 96.81 275 THR A C 1
ATOM 2164 O O . THR A 1 275 ? -19.450 1.248 5.464 1.00 96.81 275 THR A O 1
ATOM 2167 N N . MET A 1 276 ? -17.528 2.284 4.939 1.00 97.62 276 MET A N 1
ATOM 2168 C CA . MET A 1 276 ? -17.068 1.274 3.989 1.00 97.62 276 MET A CA 1
ATOM 2169 C C . MET A 1 276 ? -16.808 -0.070 4.675 1.00 97.62 276 MET A C 1
ATOM 2171 O O . MET A 1 276 ? -17.291 -1.092 4.193 1.00 97.62 276 MET A O 1
ATOM 2175 N N . LEU A 1 277 ? -16.130 -0.087 5.823 1.00 97.50 277 LEU A N 1
ATOM 2176 C CA . LEU A 1 277 ? -15.867 -1.317 6.575 1.00 97.50 277 LEU A CA 1
ATOM 2177 C C . LEU A 1 27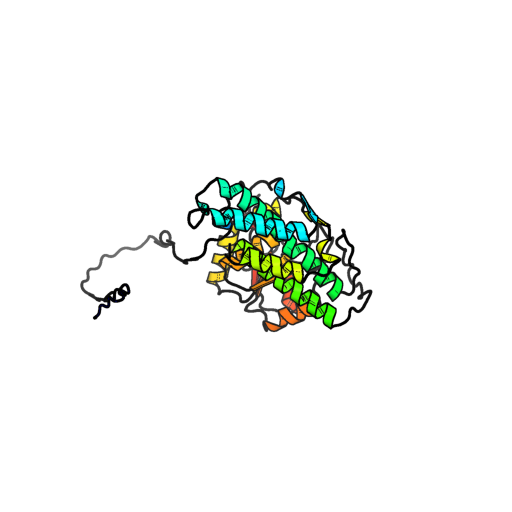7 ? -17.164 -1.968 7.076 1.00 97.50 277 LEU A C 1
ATOM 2179 O O . LEU A 1 277 ? -17.335 -3.178 6.940 1.00 97.50 277 LEU A O 1
ATOM 2183 N N . ARG A 1 278 ? -18.121 -1.170 7.572 1.00 97.44 278 ARG A N 1
ATOM 2184 C CA . ARG A 1 278 ? -19.443 -1.660 8.007 1.00 97.44 278 ARG A CA 1
ATOM 2185 C C . ARG A 1 278 ? -20.269 -2.254 6.867 1.00 97.44 278 ARG A C 1
ATOM 2187 O O . ARG A 1 278 ? -21.133 -3.091 7.121 1.00 97.44 278 ARG A O 1
ATOM 2194 N N . SER A 1 279 ? -20.005 -1.867 5.616 1.00 97.12 279 SER A N 1
ATOM 2195 C CA . SER A 1 279 ? -20.704 -2.436 4.456 1.00 97.12 279 SER A CA 1
ATOM 2196 C C . SER A 1 279 ? -20.412 -3.930 4.232 1.00 97.12 279 SER A C 1
ATOM 2198 O O . SER A 1 279 ? -21.195 -4.598 3.565 1.00 97.12 279 SER A O 1
ATOM 2200 N N . PHE A 1 280 ? -19.359 -4.476 4.857 1.00 96.88 280 PHE A N 1
ATOM 2201 C CA . PHE A 1 280 ? -19.019 -5.907 4.852 1.00 96.88 280 PHE A CA 1
ATOM 2202 C C . PHE A 1 280 ? -19.628 -6.684 6.038 1.00 96.88 280 PHE A C 1
ATOM 2204 O O . PHE A 1 280 ? -19.133 -7.743 6.434 1.00 96.88 280 PHE A O 1
ATOM 2211 N N . GLY A 1 281 ? -20.698 -6.162 6.644 1.00 95.38 281 GLY A N 1
ATOM 2212 C CA . GLY A 1 281 ? -21.429 -6.845 7.709 1.00 95.38 281 GLY A CA 1
ATOM 2213 C C . GLY A 1 281 ? -20.614 -6.979 8.996 1.00 95.38 281 GLY A C 1
ATOM 2214 O O . GLY A 1 281 ? -20.122 -5.990 9.533 1.00 95.38 281 GLY A O 1
ATOM 2215 N N . GLN A 1 282 ? -20.501 -8.201 9.524 1.00 96.44 282 GLN A N 1
ATOM 2216 C CA . GLN A 1 282 ? -19.736 -8.466 10.749 1.00 96.44 282 GLN A CA 1
ATOM 2217 C C . GLN A 1 282 ? -18.237 -8.666 10.474 1.00 96.44 282 GLN A C 1
ATOM 2219 O O . GLN A 1 282 ? -17.478 -8.867 11.421 1.00 96.44 282 GLN A O 1
ATOM 2224 N N . GLY A 1 283 ? -17.792 -8.586 9.215 1.00 96.31 283 GLY A N 1
ATOM 2225 C CA . GLY A 1 283 ? -16.379 -8.649 8.847 1.00 96.31 283 GLY A CA 1
ATOM 2226 C C . GLY A 1 283 ? -15.867 -10.013 8.406 1.00 96.31 283 GLY A C 1
ATOM 2227 O O . GLY A 1 283 ? -14.659 -10.168 8.283 1.00 96.31 283 GLY A O 1
ATOM 2228 N N . GLU A 1 284 ? -16.726 -11.001 8.142 1.00 96.56 284 GLU A N 1
ATOM 2229 C CA . GLU A 1 284 ? -16.297 -12.335 7.692 1.00 96.56 284 GLU A CA 1
ATOM 2230 C C . GLU A 1 284 ? -15.438 -12.286 6.412 1.00 96.56 284 GLU A C 1
ATOM 2232 O O . GLU A 1 284 ? -14.512 -13.084 6.236 1.00 96.56 284 GLU A O 1
ATOM 2237 N N . GLY A 1 285 ? -15.727 -11.318 5.535 1.00 97.00 285 GLY A N 1
ATOM 2238 C CA . GLY A 1 285 ? -14.986 -11.044 4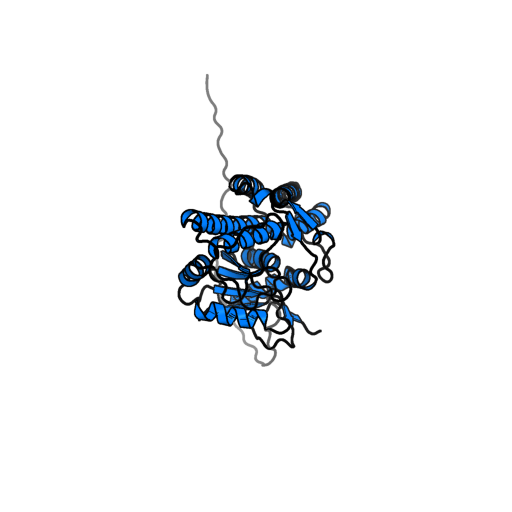.305 1.00 97.00 285 GLY A CA 1
ATOM 2239 C C . GLY A 1 285 ? -13.767 -10.126 4.469 1.00 97.00 285 GLY A C 1
ATOM 2240 O O . GLY A 1 285 ? -13.130 -9.818 3.465 1.00 97.00 285 GLY A O 1
ATOM 2241 N N . ILE A 1 286 ? -13.427 -9.675 5.683 1.00 98.56 286 ILE A N 1
ATOM 2242 C CA . ILE A 1 286 ? -12.318 -8.740 5.932 1.00 98.56 286 ILE A CA 1
ATOM 2243 C C . ILE A 1 286 ? -11.077 -9.494 6.427 1.00 98.56 286 ILE A C 1
ATOM 2245 O O . ILE A 1 286 ? -11.131 -10.237 7.409 1.00 98.56 286 ILE A O 1
ATOM 2249 N N . LEU A 1 287 ? -9.936 -9.238 5.782 1.00 98.75 287 LEU A N 1
ATOM 2250 C CA . LEU A 1 287 ? -8.603 -9.549 6.302 1.00 98.75 287 LEU A CA 1
ATOM 2251 C C . LEU A 1 287 ? -7.890 -8.250 6.692 1.00 98.75 287 LEU A C 1
ATOM 2253 O O . LEU A 1 287 ? -7.555 -7.455 5.825 1.00 98.75 287 LEU A O 1
ATOM 2257 N N . VAL A 1 288 ? -7.594 -8.052 7.970 1.00 98.38 288 VAL A N 1
ATOM 2258 C CA . VAL A 1 288 ? -6.701 -6.992 8.459 1.00 98.38 288 VAL A CA 1
ATOM 2259 C C . VAL A 1 288 ? -5.272 -7.520 8.482 1.00 98.38 288 VAL A C 1
ATOM 2261 O O . VAL A 1 288 ? -5.043 -8.594 9.033 1.00 98.38 288 VAL A O 1
ATOM 2264 N N . PHE A 1 289 ? -4.296 -6.808 7.924 1.00 98.06 289 PHE A N 1
ATOM 2265 C CA . PHE A 1 289 ? -2.920 -7.312 7.904 1.00 98.06 289 PHE A CA 1
ATOM 2266 C C . PHE A 1 289 ? -1.847 -6.226 7.961 1.00 98.06 289 PHE A C 1
ATOM 2268 O O . PHE A 1 289 ? -2.079 -5.090 7.559 1.00 98.06 289 PHE A O 1
ATOM 2275 N N . ASP A 1 290 ? -0.658 -6.622 8.414 1.00 97.31 290 ASP A N 1
ATOM 2276 C CA . ASP A 1 290 ? 0.563 -5.807 8.421 1.00 97.31 290 ASP A CA 1
ATOM 2277 C C . ASP A 1 290 ? 1.724 -6.574 7.763 1.00 97.31 290 ASP A C 1
ATOM 2279 O O . ASP A 1 290 ? 1.700 -7.811 7.707 1.00 97.31 290 ASP A O 1
ATOM 2283 N N . GLU A 1 291 ? 2.750 -5.889 7.259 1.00 96.00 291 GLU A N 1
ATOM 2284 C CA . GLU A 1 291 ? 3.914 -6.571 6.673 1.00 96.00 291 GLU A CA 1
ATOM 2285 C C . GLU A 1 291 ? 4.807 -7.213 7.735 1.00 96.00 291 GLU A C 1
ATOM 2287 O O . GLU A 1 291 ? 5.353 -8.294 7.507 1.00 96.00 291 GLU A O 1
ATOM 2292 N N . ASP A 1 292 ? 4.916 -6.581 8.902 1.00 94.56 292 ASP A N 1
ATOM 2293 C CA . ASP A 1 292 ? 5.793 -7.021 9.977 1.00 94.56 292 ASP A CA 1
ATOM 2294 C C . ASP A 1 292 ? 5.126 -6.898 11.353 1.00 94.56 292 ASP A C 1
ATOM 2296 O O . ASP A 1 292 ? 4.684 -5.837 11.785 1.00 94.56 292 ASP A O 1
ATOM 2300 N N . SER A 1 293 ? 5.075 -8.014 12.075 1.00 94.50 293 SER A N 1
ATOM 2301 C CA . SER A 1 293 ? 4.595 -8.098 13.449 1.00 94.50 293 SER A CA 1
ATOM 2302 C C . SER A 1 293 ? 5.754 -8.455 14.377 1.00 94.50 293 SER A C 1
ATOM 2304 O O . SER A 1 293 ? 5.886 -9.605 14.809 1.00 94.50 293 SER A O 1
ATOM 2306 N N . ALA A 1 294 ? 6.564 -7.448 14.717 1.00 92.12 294 ALA A N 1
ATOM 2307 C CA . ALA A 1 294 ? 7.681 -7.565 15.654 1.00 92.12 294 ALA A CA 1
ATOM 2308 C C . ALA A 1 294 ? 7.209 -7.738 17.110 1.00 92.12 294 ALA A C 1
ATOM 2310 O O . ALA A 1 294 ? 7.129 -8.855 17.615 1.00 92.12 294 ALA A O 1
ATOM 2311 N N . SER A 1 295 ? 6.804 -6.660 17.793 1.00 92.75 295 SER A N 1
ATOM 2312 C CA . SER A 1 295 ? 6.229 -6.769 19.147 1.00 92.75 295 SER A CA 1
ATOM 2313 C C . SER A 1 295 ? 4.806 -7.333 19.135 1.00 92.75 295 SER A C 1
ATOM 2315 O O . SER A 1 295 ? 4.383 -7.961 20.101 1.00 92.75 295 SER A O 1
ATOM 2317 N N . GLY A 1 296 ? 4.071 -7.121 18.036 1.00 93.31 296 GLY A N 1
ATOM 2318 C CA . GLY A 1 296 ? 2.637 -7.407 17.915 1.00 93.31 296 GLY A CA 1
ATOM 2319 C C . GLY A 1 296 ? 1.724 -6.246 18.327 1.00 93.31 296 GLY A C 1
ATOM 2320 O O . GLY A 1 296 ? 0.511 -6.342 18.169 1.00 93.31 296 GLY A O 1
ATOM 2321 N N . THR A 1 297 ? 2.280 -5.134 18.818 1.00 94.75 297 THR A N 1
ATOM 2322 C CA . THR A 1 297 ? 1.501 -3.981 19.302 1.00 94.75 297 THR A CA 1
ATOM 2323 C C . THR A 1 297 ? 0.650 -3.350 18.201 1.00 94.75 297 THR A C 1
ATOM 2325 O O . THR A 1 297 ? -0.548 -3.165 18.402 1.00 94.75 297 THR A O 1
ATOM 2328 N N . THR A 1 298 ? 1.241 -3.050 17.039 1.00 93.94 298 THR A N 1
ATOM 2329 C CA . THR A 1 298 ? 0.543 -2.389 15.925 1.00 93.94 298 THR A CA 1
ATOM 2330 C C . THR A 1 298 ? -0.641 -3.229 15.447 1.00 93.94 298 THR A C 1
ATOM 2332 O O . THR A 1 298 ? -1.783 -2.765 15.456 1.00 93.94 298 THR A O 1
ATOM 2335 N N . LEU A 1 299 ? -0.400 -4.504 15.127 1.00 95.38 299 LEU A N 1
ATOM 2336 C CA . LEU A 1 299 ? -1.453 -5.396 14.651 1.00 95.38 299 LEU A CA 1
ATOM 2337 C C . LEU A 1 299 ? -2.525 -5.658 15.721 1.00 95.38 299 LEU A C 1
ATOM 2339 O O . LEU A 1 299 ? -3.705 -5.704 15.388 1.00 95.38 299 LEU A O 1
ATOM 2343 N N . SER A 1 300 ? -2.154 -5.734 17.006 1.00 96.69 300 SER A N 1
ATOM 2344 C CA . SER A 1 300 ? -3.122 -5.854 18.105 1.00 96.69 300 SER A CA 1
ATOM 2345 C C . SER A 1 300 ? -4.035 -4.633 18.221 1.00 96.69 300 SER A C 1
ATOM 2347 O O . SER A 1 300 ? -5.246 -4.792 18.358 1.00 96.69 300 SER A O 1
ATOM 2349 N N . LEU A 1 301 ? -3.479 -3.417 18.180 1.00 96.38 301 LEU A N 1
ATOM 2350 C CA . LEU A 1 301 ? -4.263 -2.180 18.289 1.00 96.38 301 LEU A CA 1
ATOM 2351 C C . LEU A 1 301 ? -5.194 -2.013 17.087 1.00 96.38 301 LEU A C 1
ATOM 2353 O O . LEU A 1 301 ? -6.332 -1.572 17.248 1.00 96.38 301 LEU A O 1
ATOM 2357 N N . MET A 1 302 ? -4.729 -2.400 15.899 1.00 95.12 302 MET A N 1
ATOM 2358 C CA . MET A 1 302 ? -5.551 -2.423 14.697 1.00 95.12 302 MET A CA 1
ATOM 2359 C C . MET A 1 302 ? -6.675 -3.455 14.793 1.00 95.12 302 MET A C 1
ATOM 2361 O O . MET A 1 302 ? -7.823 -3.116 14.520 1.00 95.12 302 MET A O 1
ATOM 2365 N N . ALA A 1 303 ? -6.372 -4.686 15.208 1.00 96.25 303 ALA A N 1
ATOM 2366 C CA . ALA A 1 303 ? -7.371 -5.737 15.375 1.00 96.25 303 ALA A CA 1
ATOM 2367 C C . ALA A 1 303 ? -8.452 -5.338 16.391 1.00 96.25 303 ALA A C 1
ATOM 2369 O O . ALA A 1 303 ? -9.630 -5.572 16.148 1.00 96.25 303 ALA A O 1
ATOM 2370 N N . GLU A 1 304 ? -8.079 -4.671 17.486 1.00 96.94 304 GLU A N 1
ATOM 2371 C CA . GLU A 1 304 ? -9.028 -4.121 18.460 1.00 96.94 304 GLU A CA 1
ATOM 2372 C C . GLU A 1 304 ? -9.919 -3.034 17.836 1.00 96.94 304 GLU A C 1
ATOM 2374 O O . GLU A 1 304 ? -11.143 -3.093 17.947 1.00 96.94 304 GLU A O 1
ATOM 2379 N N . THR A 1 305 ? -9.323 -2.052 17.149 1.00 96.31 305 THR A N 1
ATOM 2380 C CA . THR A 1 305 ? -10.071 -0.938 16.539 1.00 96.31 305 THR A CA 1
ATOM 2381 C C . THR A 1 305 ? -11.011 -1.419 15.433 1.00 96.31 305 THR A C 1
ATOM 2383 O O . THR A 1 305 ? -12.181 -1.043 15.416 1.00 96.31 305 THR A O 1
ATOM 2386 N N . ILE A 1 306 ? -10.539 -2.287 14.536 1.00 96.50 306 ILE A N 1
ATOM 2387 C CA . ILE A 1 306 ? -11.372 -2.845 13.466 1.00 96.50 306 ILE A CA 1
ATOM 2388 C C . ILE A 1 306 ? -12.375 -3.848 14.024 1.00 96.50 306 ILE A C 1
ATOM 2390 O O . ILE A 1 306 ? -13.509 -3.858 13.566 1.00 96.50 306 ILE A O 1
ATOM 2394 N N . GLY A 1 307 ? -12.026 -4.625 15.050 1.00 96.44 307 GLY A N 1
ATOM 2395 C CA . GLY A 1 307 ? -12.938 -5.561 15.710 1.00 96.44 307 GLY A CA 1
ATOM 2396 C C . GLY A 1 307 ? -14.164 -4.883 16.331 1.00 96.44 307 GLY A C 1
ATOM 2397 O O . GLY A 1 307 ? -15.236 -5.480 16.369 1.00 96.44 307 GLY A O 1
ATOM 2398 N N . ALA A 1 308 ? -14.061 -3.614 16.739 1.00 96.81 308 ALA A N 1
ATOM 2399 C CA . ALA A 1 308 ? -15.217 -2.825 17.177 1.00 96.81 308 ALA A CA 1
ATOM 2400 C C . ALA A 1 308 ? -16.186 -2.457 16.028 1.00 96.81 308 ALA A C 1
ATOM 2402 O O . ALA A 1 308 ? -17.359 -2.161 16.264 1.00 96.81 308 ALA A O 1
ATOM 2403 N N . ILE A 1 309 ? -15.708 -2.468 14.780 1.00 97.00 309 ILE A N 1
ATOM 2404 C CA . ILE A 1 309 ? -16.484 -2.165 13.568 1.00 97.00 309 ILE A CA 1
ATOM 2405 C C . ILE A 1 309 ? -16.967 -3.461 12.897 1.00 97.00 309 ILE A C 1
ATOM 2407 O O . ILE A 1 309 ? -18.114 -3.538 12.459 1.00 97.00 309 ILE A O 1
ATOM 2411 N N . ALA A 1 310 ? -16.092 -4.464 12.851 1.00 97.31 310 ALA A N 1
ATOM 2412 C CA . ALA A 1 310 ? -16.194 -5.716 12.117 1.00 97.31 310 ALA A CA 1
ATOM 2413 C C . ALA A 1 310 ? -15.636 -6.879 12.978 1.00 97.31 310 ALA A C 1
ATOM 2415 O O . ALA A 1 310 ? -14.494 -7.307 12.786 1.00 97.31 310 ALA A O 1
ATOM 2416 N N . PRO A 1 311 ? -16.418 -7.397 13.947 1.00 97.50 311 PRO A N 1
ATOM 2417 C CA . PRO A 1 311 ? -15.936 -8.315 14.991 1.00 97.50 311 PRO A CA 1
ATOM 2418 C C . PRO A 1 311 ? -15.402 -9.669 14.513 1.00 97.50 311 PRO A C 1
ATOM 2420 O O . PRO A 1 311 ? -14.750 -10.375 15.279 1.00 97.50 311 PRO A O 1
ATOM 2423 N N . LYS A 1 312 ? -15.709 -10.067 13.277 1.00 97.88 312 LYS A N 1
ATOM 2424 C CA . LYS A 1 312 ? -15.275 -11.333 12.671 1.00 97.88 312 LYS A CA 1
ATOM 2425 C C . LYS A 1 312 ? -14.169 -11.153 11.629 1.00 97.88 312 LYS A C 1
ATOM 2427 O O . LYS A 1 312 ? -13.853 -12.113 10.926 1.00 97.88 312 LYS A O 1
ATOM 2432 N N . ALA A 1 313 ? -13.595 -9.952 11.523 1.00 98.25 313 ALA A N 1
ATOM 2433 C CA . ALA A 1 313 ? -12.426 -9.716 10.689 1.00 98.25 313 ALA A CA 1
ATOM 2434 C C . ALA A 1 313 ? -11.275 -10.637 11.112 1.00 98.25 313 ALA A C 1
ATOM 2436 O O . ALA A 1 313 ? -10.964 -10.765 12.297 1.00 98.25 313 ALA A O 1
ATOM 2437 N N . ARG A 1 314 ? -10.637 -11.272 10.129 1.00 98.44 314 ARG A N 1
ATOM 2438 C CA . ARG A 1 314 ? -9.442 -12.094 10.344 1.00 98.44 314 ARG A CA 1
ATOM 2439 C C . ARG A 1 314 ? -8.199 -11.224 10.305 1.00 98.44 314 ARG A C 1
ATOM 2441 O O . ARG A 1 314 ? -8.187 -10.176 9.667 1.00 98.44 314 ARG A O 1
ATOM 2448 N N . THR A 1 315 ? -7.134 -11.695 10.929 1.00 98.69 315 THR A N 1
ATOM 2449 C CA . THR A 1 315 ? -5.849 -11.006 11.005 1.00 98.69 315 THR A CA 1
ATOM 2450 C C . THR A 1 315 ? -4.751 -11.764 10.264 1.00 98.69 315 THR A C 1
ATOM 2452 O O . THR A 1 315 ? -4.718 -12.995 10.238 1.00 98.69 315 THR A O 1
ATOM 2455 N N . GLY A 1 316 ? -3.834 -11.028 9.647 1.00 98.38 316 GLY A N 1
ATOM 2456 C CA . GLY A 1 316 ? -2.717 -11.569 8.886 1.00 98.38 316 GLY A CA 1
ATOM 2457 C C . GLY A 1 316 ? -1.424 -10.810 9.147 1.00 98.38 316 GLY A C 1
ATOM 2458 O O . GLY A 1 316 ? -1.439 -9.625 9.465 1.00 98.38 316 GLY A O 1
ATOM 2459 N N . SER A 1 317 ? -0.287 -11.478 8.989 1.00 98.31 317 SER A N 1
ATOM 2460 C CA . SER A 1 317 ? 1.004 -10.798 8.927 1.00 98.31 317 SER A CA 1
ATOM 2461 C C . SER A 1 317 ? 1.949 -11.508 7.968 1.00 98.31 317 SER A C 1
ATOM 2463 O O . SER A 1 317 ? 2.004 -12.743 7.956 1.00 98.31 317 SER A O 1
ATOM 2465 N N . VAL A 1 318 ? 2.679 -10.753 7.142 1.00 98.25 318 VAL A N 1
ATOM 2466 C CA . VAL A 1 318 ? 3.639 -11.364 6.209 1.00 98.25 318 VAL A CA 1
ATOM 2467 C C . VAL A 1 318 ? 4.805 -11.961 6.988 1.00 98.25 318 VAL A C 1
ATOM 2469 O O . VAL A 1 318 ? 5.115 -13.142 6.818 1.00 98.25 318 VAL A O 1
ATOM 2472 N N . ILE A 1 319 ? 5.397 -11.182 7.892 1.00 97.38 319 ILE A N 1
ATOM 2473 C CA . ILE A 1 319 ? 6.434 -11.620 8.820 1.00 97.38 319 ILE A CA 1
ATOM 2474 C C . ILE A 1 319 ? 5.919 -11.487 10.248 1.00 97.38 319 ILE A C 1
ATOM 2476 O O . ILE A 1 319 ? 5.541 -10.411 10.687 1.00 97.38 319 ILE A O 1
ATOM 2480 N N . ARG A 1 320 ? 5.974 -12.573 11.017 1.00 96.88 320 ARG A N 1
ATOM 2481 C CA . ARG A 1 320 ? 5.763 -12.527 12.466 1.00 96.88 320 ARG A CA 1
ATOM 2482 C C . ARG A 1 320 ? 7.050 -12.903 13.184 1.00 96.88 320 ARG A C 1
ATOM 2484 O O . ARG A 1 320 ? 7.522 -14.029 13.028 1.00 96.88 320 ARG A O 1
ATOM 2491 N N . HIS A 1 321 ? 7.561 -12.026 14.042 1.00 95.88 321 HIS A N 1
ATOM 2492 C CA . HIS A 1 321 ? 8.665 -12.386 14.930 1.00 95.88 321 HIS A CA 1
ATOM 2493 C C . HIS A 1 321 ? 8.200 -13.420 15.961 1.00 95.88 321 HIS A C 1
ATOM 2495 O O . HIS A 1 321 ? 7.089 -13.347 16.496 1.00 95.88 321 HIS A O 1
ATOM 2501 N N . ALA A 1 322 ? 9.045 -14.403 16.268 1.00 93.19 322 ALA A N 1
ATOM 2502 C CA . ALA A 1 322 ? 8.711 -15.455 17.225 1.00 93.19 322 ALA A CA 1
ATOM 2503 C C . ALA A 1 322 ? 8.368 -14.904 18.622 1.00 93.19 322 ALA A C 1
ATOM 2505 O O . ALA A 1 322 ? 7.472 -15.432 19.288 1.00 93.19 322 ALA A O 1
ATOM 2506 N N . SER A 1 323 ? 9.033 -13.812 19.014 1.00 92.56 323 SER A N 1
ATOM 2507 C CA . SER A 1 323 ? 8.844 -13.066 20.264 1.00 92.56 323 SER A CA 1
ATOM 2508 C C . SER A 1 323 ? 7.575 -12.204 20.299 1.00 92.56 323 SER A C 1
ATOM 2510 O O . SER A 1 323 ? 7.215 -11.703 21.364 1.00 92.56 323 SER A O 1
ATOM 2512 N N . SER A 1 324 ? 6.872 -12.051 19.172 1.00 94.12 324 SER A N 1
ATOM 2513 C CA . SER A 1 324 ? 5.656 -11.244 19.080 1.00 94.12 324 SER A CA 1
ATOM 2514 C C . SER A 1 324 ? 4.562 -11.764 20.012 1.00 94.12 324 SER A C 1
ATOM 2516 O O . SER A 1 324 ? 4.192 -12.946 19.955 1.00 94.12 324 SER A O 1
ATOM 2518 N N . CYS A 1 325 ? 4.003 -10.879 20.843 1.00 93.69 325 CYS A N 1
ATOM 2519 C CA . CYS A 1 325 ? 2.940 -11.238 21.782 1.00 93.69 325 CYS A CA 1
ATOM 2520 C C . CYS A 1 325 ? 1.584 -11.437 21.088 1.00 93.69 325 CYS A C 1
ATOM 2522 O O . CYS A 1 325 ? 0.725 -12.148 21.610 1.00 93.69 325 CYS A O 1
ATOM 2524 N N . PHE A 1 326 ? 1.412 -10.865 19.895 1.00 95.62 326 PHE A N 1
ATOM 2525 C CA . PHE A 1 326 ? 0.222 -11.040 19.077 1.00 95.62 326 PHE A CA 1
ATOM 2526 C C . PHE A 1 326 ? 0.370 -12.252 18.146 1.00 95.62 326 PHE A C 1
ATOM 2528 O O . PHE A 1 326 ? 1.438 -12.531 17.587 1.00 95.62 326 PHE A O 1
ATOM 2535 N N . LYS A 1 327 ? -0.717 -13.008 17.990 1.00 96.06 327 LYS A N 1
ATOM 2536 C CA . LYS A 1 327 ? -0.788 -14.186 17.119 1.00 96.06 327 LYS A CA 1
ATOM 2537 C C . LYS A 1 327 ? -1.914 -13.964 16.108 1.00 96.06 327 LYS A C 1
ATOM 2539 O O . LYS A 1 327 ? -3.060 -14.222 16.464 1.00 96.06 327 LYS A O 1
ATOM 2544 N N . PRO A 1 328 ? -1.607 -13.466 14.899 1.00 97.44 328 PRO A N 1
ATOM 2545 C CA . PRO A 1 328 ? -2.613 -13.313 13.867 1.00 97.44 328 PRO A CA 1
ATOM 2546 C C . PRO A 1 328 ? -3.111 -14.677 13.388 1.00 97.44 328 PRO A C 1
ATOM 2548 O O . PRO A 1 328 ? -2.401 -15.682 13.493 1.00 97.44 328 PRO A O 1
ATOM 2551 N N . ASP A 1 329 ? -4.313 -14.694 12.819 1.00 98.25 329 ASP A N 1
ATOM 2552 C CA . ASP A 1 329 ? -4.945 -15.905 12.279 1.00 98.25 329 ASP A CA 1
ATOM 2553 C C . ASP A 1 329 ? -4.128 -16.519 11.132 1.00 98.25 329 ASP A C 1
ATOM 2555 O O . ASP A 1 329 ? -4.129 -17.736 10.928 1.00 98.25 329 ASP A O 1
ATOM 2559 N N . HIS A 1 330 ? -3.407 -15.669 10.397 1.00 98.62 330 HIS A N 1
ATOM 2560 C CA . HIS A 1 330 ? -2.590 -16.038 9.252 1.00 98.62 330 HIS A CA 1
ATOM 2561 C C . HIS A 1 330 ? -1.182 -15.437 9.343 1.00 98.62 330 HIS A C 1
ATOM 2563 O O . HIS A 1 330 ? -1.004 -14.261 9.653 1.00 98.62 330 HIS A O 1
ATOM 2569 N N . VAL A 1 331 ? -0.165 -16.242 9.035 1.00 97.88 331 VAL A N 1
ATOM 2570 C CA . VAL A 1 331 ? 1.242 -15.822 9.003 1.00 97.88 331 VAL A CA 1
ATOM 2571 C C . VAL A 1 331 ? 1.879 -16.327 7.714 1.00 97.88 331 VAL A C 1
ATOM 2573 O O . VAL A 1 331 ? 1.713 -17.502 7.384 1.00 97.88 331 VAL A O 1
ATOM 2576 N N . GLY A 1 332 ? 2.609 -15.459 7.009 1.00 97.25 332 GLY A N 1
ATOM 2577 C CA . GLY A 1 332 ? 3.420 -15.849 5.852 1.00 97.25 332 GLY A CA 1
ATOM 2578 C C . GLY A 1 332 ? 4.709 -16.555 6.269 1.00 97.25 332 GLY A C 1
ATOM 2579 O O . GLY A 1 332 ? 4.979 -17.675 5.841 1.00 97.25 332 GLY A O 1
ATOM 2580 N N . ARG A 1 333 ? 5.487 -15.931 7.160 1.00 96.62 333 ARG A N 1
ATOM 2581 C CA . ARG A 1 333 ? 6.729 -16.488 7.706 1.00 96.62 333 ARG A CA 1
ATOM 2582 C C . ARG A 1 333 ? 6.905 -16.139 9.180 1.00 96.62 333 ARG A C 1
ATOM 2584 O O . ARG A 1 333 ? 6.662 -15.009 9.593 1.00 96.62 333 ARG A O 1
ATOM 2591 N N . ILE A 1 334 ? 7.380 -17.107 9.963 1.00 94.94 334 ILE A N 1
ATOM 2592 C CA . ILE A 1 334 ? 7.863 -16.856 11.326 1.00 94.94 334 ILE A CA 1
ATOM 2593 C C . ILE A 1 334 ? 9.355 -16.533 11.251 1.00 94.94 334 ILE A C 1
ATOM 2595 O O . ILE A 1 334 ? 10.128 -17.320 10.699 1.00 94.94 334 ILE A O 1
ATOM 2599 N N . TRP A 1 335 ? 9.743 -15.382 11.794 1.00 89.81 335 TRP A N 1
ATOM 2600 C CA . TRP A 1 335 ? 11.132 -14.942 11.887 1.00 89.81 335 TRP A CA 1
ATOM 2601 C C . TRP A 1 335 ? 11.685 -15.245 13.281 1.00 89.81 335 TRP A C 1
ATOM 2603 O O . TRP A 1 335 ? 11.075 -14.891 14.293 1.00 89.81 335 TRP A O 1
ATOM 2613 N N . TRP A 1 336 ? 12.831 -15.916 13.316 1.00 81.69 336 TRP A N 1
ATOM 2614 C CA . TRP A 1 336 ? 13.632 -16.150 14.514 1.00 81.69 336 TRP A CA 1
ATOM 2615 C C . TRP A 1 336 ? 14.883 -15.293 14.342 1.00 81.69 336 TRP A C 1
ATOM 2617 O O . TRP A 1 336 ? 15.566 -15.459 13.331 1.00 81.69 336 TRP A O 1
ATOM 2627 N N . ASP A 1 337 ? 15.067 -14.310 15.224 1.00 60.72 337 ASP A N 1
ATOM 2628 C CA . ASP A 1 337 ? 16.180 -13.353 15.149 1.00 60.72 337 ASP A CA 1
ATOM 2629 C C . ASP A 1 337 ? 17.552 -14.038 15.195 1.00 60.72 337 ASP A C 1
ATOM 2631 O O . ASP A 1 337 ? 17.686 -15.050 15.930 1.00 60.72 337 ASP A O 1
#

Secondary structure (DSSP, 8-state):
---------PPPPPPPPP------------------SS---------S--GGGG--S-SSS--GGGSEEEEHHHHHHHHHHHHHHHHTT-GGGGG-TTTHHHHHHHHHHTHHHHHHHHHHHHHHHTT----SS-PPP--TTPPPSS---HHHHHHHHHHHHHHHHHHHHHHTT-TTHHHHHHHHHHTS-HHHHT-EEEE---HHHHHHT-HHHHHHHHHHHHTT---SEEEEEETTHHHHHHHHHHHHT-EEEEEE--TTTT--SS-B--HHHHHHHHTTTTSTTEEEEEEEESSSHHHHHHHHHHHTT-TT-EEEEEEEETT-S---SEEEEEE--

Radius of gyration: 23.75 Å; chains: 1; bounding box: 40×80×88 Å